Protein AF-A0A0V1I5G9-F1 (afdb_monomer_lite)

Structure (mmCIF, N/CA/C/O backbone):
data_AF-A0A0V1I5G9-F1
#
_entry.id   AF-A0A0V1I5G9-F1
#
loop_
_atom_site.group_PDB
_atom_site.id
_atom_site.type_symbol
_atom_site.label_atom_id
_atom_site.label_alt_id
_atom_site.label_comp_id
_atom_site.label_asym_id
_atom_site.label_entity_id
_atom_site.label_seq_id
_atom_site.pdbx_PDB_ins_code
_atom_site.Cartn_x
_atom_site.Cartn_y
_atom_site.Cartn_z
_atom_site.occupancy
_atom_site.B_iso_or_equiv
_atom_site.auth_seq_id
_atom_site.auth_comp_id
_atom_site.auth_asym_id
_atom_site.auth_atom_id
_atom_site.pdbx_PDB_model_num
ATOM 1 N N . MET A 1 1 ? -30.177 12.911 31.360 1.00 54.91 1 MET A N 1
ATOM 2 C CA . MET A 1 1 ? -28.701 12.754 31.285 1.00 54.91 1 MET A CA 1
ATOM 3 C C . MET A 1 1 ? -28.242 11.341 30.916 1.00 54.91 1 MET A C 1
ATOM 5 O O . MET A 1 1 ? -27.361 11.230 30.077 1.00 54.91 1 MET A O 1
ATOM 9 N N . MET A 1 2 ? -28.833 10.269 31.459 1.00 62.06 2 MET A N 1
ATOM 10 C CA . MET A 1 2 ? -28.401 8.883 31.184 1.00 62.06 2 MET A CA 1
ATOM 11 C C . MET A 1 2 ? -28.555 8.446 29.708 1.00 62.06 2 MET A C 1
ATOM 13 O O . MET A 1 2 ? -27.648 7.830 29.160 1.00 62.06 2 MET A O 1
ATOM 17 N N . TYR A 1 3 ? -29.633 8.857 29.027 1.00 60.66 3 TYR A N 1
ATOM 18 C CA . TYR A 1 3 ? -29.820 8.618 27.583 1.00 60.66 3 TYR A CA 1
ATOM 19 C C . TYR A 1 3 ? -28.816 9.377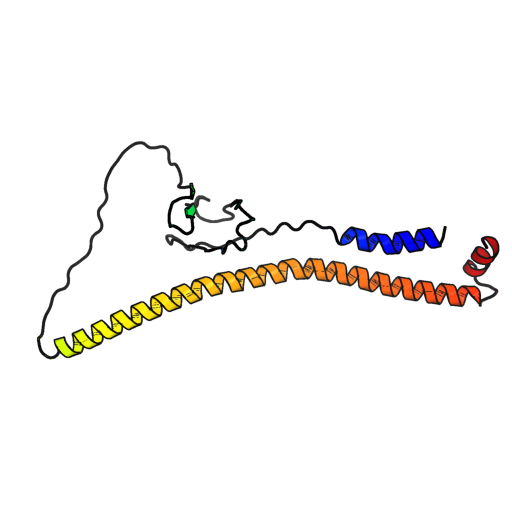 26.702 1.00 60.66 3 TYR A C 1
ATOM 21 O O . TYR A 1 3 ? -28.361 8.840 25.701 1.00 60.66 3 TYR A O 1
ATOM 29 N N . HIS A 1 4 ? -28.416 10.592 27.094 1.00 62.41 4 HIS A N 1
ATOM 30 C CA . HIS A 1 4 ? -27.359 11.336 26.399 1.00 62.41 4 HIS A CA 1
ATOM 31 C C . HIS A 1 4 ? -25.994 10.664 26.563 1.00 62.41 4 HIS A C 1
ATOM 33 O O . HIS A 1 4 ? -25.227 10.624 25.609 1.00 62.41 4 HIS A O 1
ATOM 39 N N . LEU A 1 5 ? -25.710 10.089 27.737 1.00 64.06 5 LEU A N 1
ATOM 40 C CA . LEU A 1 5 ? -24.481 9.328 27.967 1.00 64.06 5 LEU A CA 1
ATOM 41 C C . LEU A 1 5 ? -24.443 8.067 27.089 1.00 64.06 5 LEU A C 1
ATOM 43 O O . LEU A 1 5 ? -23.438 7.798 26.440 1.00 64.06 5 LEU A O 1
ATOM 47 N N . LEU A 1 6 ? -25.562 7.340 27.015 1.00 66.19 6 LEU A N 1
ATOM 48 C CA . LEU A 1 6 ? -25.701 6.139 26.188 1.00 66.19 6 LEU A CA 1
ATOM 49 C C . LEU A 1 6 ? -25.613 6.459 24.685 1.00 66.19 6 LEU A C 1
ATOM 51 O O . LEU A 1 6 ? -24.947 5.748 23.939 1.00 66.19 6 LEU A O 1
ATOM 55 N N . PHE A 1 7 ? -26.229 7.562 24.252 1.00 70.38 7 PHE A N 1
ATOM 56 C CA . PHE A 1 7 ? -26.182 8.046 22.871 1.00 70.38 7 PHE A CA 1
ATOM 57 C C . PHE A 1 7 ? -24.778 8.530 22.475 1.00 70.38 7 PHE A C 1
ATOM 59 O O . PHE A 1 7 ? -24.316 8.219 21.382 1.00 70.38 7 PHE A O 1
ATOM 66 N N . CYS A 1 8 ? -24.049 9.202 23.375 1.00 66.56 8 CYS A N 1
ATOM 67 C CA . CYS A 1 8 ? -22.646 9.572 23.160 1.00 66.56 8 CYS A CA 1
ATOM 68 C C . CYS A 1 8 ? -21.720 8.346 23.092 1.00 66.56 8 CYS A C 1
ATOM 70 O O . CYS A 1 8 ? -20.826 8.314 22.251 1.00 66.56 8 CYS A O 1
ATOM 72 N N . ILE A 1 9 ? -21.953 7.320 23.920 1.00 71.19 9 ILE A N 1
ATOM 73 C CA . ILE A 1 9 ? -21.203 6.051 23.877 1.00 71.19 9 ILE A CA 1
ATOM 74 C C . ILE A 1 9 ? -21.477 5.285 22.568 1.00 71.19 9 ILE A C 1
ATOM 76 O O . ILE A 1 9 ? -20.564 4.666 22.032 1.00 71.19 9 ILE A O 1
ATOM 80 N N . LEU A 1 10 ? -22.694 5.370 22.018 1.00 65.56 10 LEU A N 1
ATOM 81 C CA . LEU A 1 10 ? -23.075 4.776 20.726 1.00 65.56 10 LEU A CA 1
ATOM 82 C C . LEU A 1 10 ? -22.589 5.575 19.503 1.00 65.56 10 LEU A C 1
ATOM 84 O O . LEU A 1 10 ? -22.300 4.980 18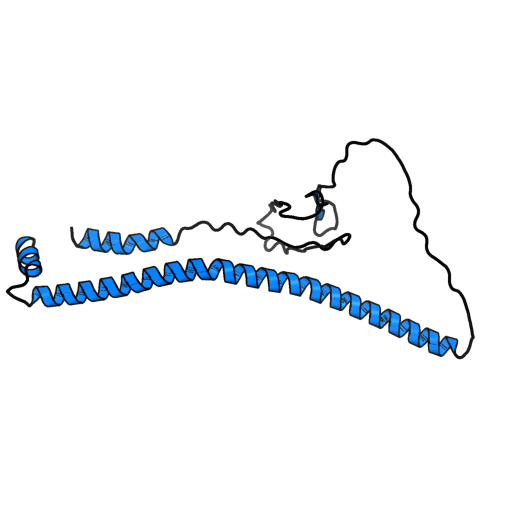.468 1.00 65.56 10 LEU A O 1
ATOM 88 N N . LEU A 1 11 ? -22.458 6.902 19.605 1.00 67.06 11 LEU A N 1
ATOM 89 C CA . LEU A 1 11 ? -21.958 7.766 18.524 1.00 67.06 11 LEU A CA 1
ATOM 90 C C . LEU A 1 11 ? -20.426 7.815 18.425 1.00 67.06 11 LEU A C 1
ATOM 92 O O . LEU A 1 11 ? -19.886 8.045 17.342 1.00 67.06 11 LEU A O 1
ATOM 96 N N . PHE A 1 12 ? -19.714 7.573 19.526 1.00 69.62 12 PHE A N 1
ATOM 97 C CA . PHE A 1 12 ? -18.250 7.521 19.559 1.00 69.62 12 PHE A CA 1
ATOM 98 C C . PHE A 1 12 ? -17.630 6.479 18.594 1.00 69.62 12 PHE A C 1
ATOM 100 O O . PHE A 1 12 ? -16.703 6.835 17.862 1.00 69.62 12 PHE A O 1
ATOM 107 N N . PRO A 1 13 ? -18.138 5.231 18.483 1.00 68.56 13 PRO A N 1
ATOM 108 C CA . PRO A 1 13 ? -17.632 4.267 17.501 1.00 68.56 13 PRO A CA 1
ATOM 109 C C . PRO A 1 13 ? -17.986 4.632 16.049 1.00 68.56 13 PRO A C 1
ATOM 111 O O . PRO A 1 13 ? -17.206 4.333 15.145 1.00 68.56 13 PRO A O 1
ATOM 114 N N . LEU A 1 14 ? -19.101 5.336 15.811 1.00 63.50 14 LEU A N 1
ATOM 115 C CA . LEU A 1 14 ? -19.504 5.815 14.478 1.00 63.50 14 LEU A CA 1
ATOM 116 C C . LEU A 1 14 ? -18.533 6.865 13.915 1.00 63.50 14 LEU A C 1
ATOM 118 O O . LEU A 1 14 ? -18.265 6.876 12.715 1.00 63.50 14 LEU A O 1
ATOM 122 N N . CYS A 1 15 ? -17.944 7.697 14.778 1.00 59.47 15 CYS A N 1
ATOM 123 C CA . CYS A 1 15 ? -16.970 8.715 14.377 1.00 59.47 15 CYS A CA 1
ATOM 124 C C . CYS A 1 15 ? -15.598 8.112 13.995 1.00 59.47 15 CYS A C 1
ATOM 126 O O . CYS A 1 15 ? -14.876 8.660 13.165 1.00 59.47 15 CYS A O 1
ATOM 128 N N . HIS A 1 16 ? -15.245 6.938 14.535 1.00 61.38 16 HIS A N 1
ATOM 129 C CA . HIS A 1 16 ? -13.970 6.265 14.250 1.00 61.38 16 HIS A CA 1
ATOM 130 C C . HIS A 1 16 ? -13.908 5.535 12.896 1.00 61.38 16 HIS A C 1
ATOM 132 O O . HIS A 1 16 ? -12.811 5.188 12.452 1.00 61.38 16 HIS A O 1
ATOM 138 N N . LEU A 1 17 ? -15.046 5.333 12.221 1.00 57.94 17 LEU A N 1
ATOM 139 C CA . LEU A 1 17 ? -15.114 4.706 10.893 1.00 57.94 17 LEU A CA 1
ATOM 140 C C . LEU A 1 17 ? -14.615 5.625 9.766 1.00 57.94 17 LEU A C 1
ATOM 142 O O . LE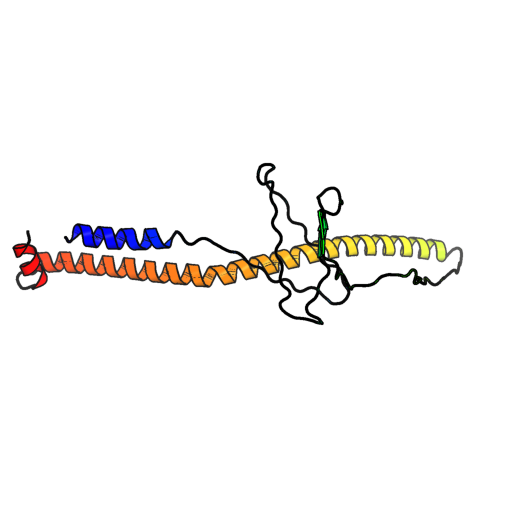U A 1 17 ? -14.213 5.140 8.709 1.00 57.94 17 LEU A O 1
ATOM 146 N N . VAL A 1 18 ? -14.578 6.940 9.995 1.00 58.41 18 VAL A N 1
ATOM 147 C CA . VAL A 1 18 ? -14.098 7.924 9.017 1.00 58.41 18 VAL A CA 1
ATOM 148 C C . VAL A 1 18 ? -12.606 8.171 9.240 1.00 58.41 18 VAL A C 1
ATOM 150 O O . VAL A 1 18 ? -12.187 9.191 9.779 1.00 58.41 18 VAL A O 1
ATOM 153 N N . ARG A 1 19 ? -11.761 7.221 8.835 1.00 64.19 19 ARG A N 1
ATOM 154 C CA . ARG A 1 19 ? -10.346 7.518 8.569 1.00 64.19 19 ARG A CA 1
ATOM 155 C C . ARG A 1 19 ? -10.092 7.429 7.073 1.00 64.19 19 ARG A C 1
ATOM 157 O O . ARG A 1 19 ? -10.210 6.355 6.488 1.00 64.19 19 ARG A O 1
ATOM 164 N N . ALA A 1 20 ? -9.729 8.566 6.482 1.00 55.31 20 ALA A N 1
ATOM 165 C CA . ALA A 1 20 ? -9.200 8.631 5.128 1.00 55.31 20 ALA A CA 1
ATOM 166 C C . ALA A 1 20 ? -7.958 7.733 5.008 1.00 55.31 20 ALA A C 1
ATOM 168 O O . ALA A 1 20 ? -7.182 7.572 5.955 1.00 55.31 20 ALA A O 1
ATOM 169 N N . ARG A 1 21 ? -7.832 7.088 3.852 1.00 59.34 21 ARG A N 1
ATOM 170 C CA . ARG A 1 21 ? -6.944 5.956 3.615 1.00 59.34 21 ARG A CA 1
ATOM 171 C C . ARG A 1 21 ? -5.918 6.352 2.562 1.00 59.34 21 ARG A C 1
ATOM 173 O O . ARG A 1 21 ? -6.274 6.483 1.400 1.00 59.34 21 ARG A O 1
ATOM 180 N N . GLU A 1 22 ? -4.674 6.539 2.981 1.00 54.75 22 GLU A N 1
ATOM 181 C CA . GLU A 1 22 ? -3.529 6.764 2.095 1.00 54.75 22 GLU A CA 1
ATOM 182 C C . GLU A 1 22 ? -2.776 5.432 1.945 1.00 54.75 22 GLU A C 1
ATOM 184 O O . GLU A 1 22 ? -2.417 4.807 2.947 1.00 54.75 22 GLU A O 1
ATOM 189 N N . GLU A 1 23 ? -2.630 4.934 0.713 1.00 62.19 23 GLU A N 1
ATOM 190 C CA . GLU A 1 23 ? -1.898 3.696 0.410 1.00 62.19 23 GLU A CA 1
ATOM 191 C C . GLU A 1 23 ? -0.596 4.049 -0.309 1.00 62.19 23 GLU A C 1
ATOM 193 O O . GLU A 1 23 ? -0.624 4.465 -1.464 1.00 62.19 23 GLU A O 1
ATOM 198 N N . ALA A 1 24 ? 0.535 3.868 0.371 1.00 65.88 24 ALA A N 1
ATOM 199 C CA . ALA A 1 24 ? 1.868 4.014 -0.206 1.00 65.88 24 ALA A CA 1
ATOM 200 C C . ALA A 1 24 ? 2.516 2.636 -0.397 1.00 65.88 24 ALA A C 1
ATOM 202 O O . ALA A 1 24 ? 2.271 1.709 0.380 1.00 65.88 24 ALA A O 1
ATOM 203 N N . PHE A 1 25 ? 3.355 2.504 -1.425 1.00 68.81 25 PHE A N 1
ATOM 204 C CA . PHE A 1 25 ? 3.975 1.237 -1.813 1.00 68.81 25 PHE A CA 1
ATOM 205 C C . PHE A 1 25 ? 5.464 1.408 -2.102 1.00 68.81 25 PHE A C 1
ATOM 207 O O . PHE A 1 25 ? 5.872 2.405 -2.689 1.00 68.81 25 PHE A O 1
ATOM 214 N N . ALA A 1 26 ? 6.256 0.396 -1.743 1.00 75.56 26 ALA A N 1
ATOM 215 C CA . ALA A 1 26 ? 7.677 0.307 -2.055 1.00 75.56 26 ALA A CA 1
ATOM 216 C C . ALA A 1 26 ? 7.941 -0.946 -2.899 1.00 75.56 26 ALA A C 1
ATOM 218 O O . ALA A 1 26 ? 7.469 -2.036 -2.571 1.00 75.56 26 ALA A O 1
ATOM 219 N N . ILE A 1 27 ? 8.685 -0.790 -3.992 1.00 75.06 27 ILE A N 1
ATOM 220 C CA . ILE A 1 27 ? 9.005 -1.859 -4.941 1.00 75.06 27 ILE A CA 1
ATOM 221 C C . ILE A 1 27 ? 10.521 -1.892 -5.127 1.00 75.06 27 ILE A C 1
ATOM 223 O O . ILE A 1 27 ? 11.154 -0.845 -5.241 1.00 75.06 27 ILE A O 1
ATOM 227 N N . VAL A 1 28 ? 11.100 -3.092 -5.173 1.00 77.56 28 VAL A N 1
ATOM 228 C CA . VAL A 1 28 ? 12.542 -3.278 -5.380 1.00 77.56 28 VAL A CA 1
ATOM 229 C C . VAL A 1 28 ? 12.831 -3.431 -6.869 1.00 77.56 28 VAL A C 1
ATOM 231 O O . VAL A 1 28 ? 12.269 -4.310 -7.524 1.00 77.56 28 VAL A O 1
ATOM 234 N N . ILE A 1 29 ? 13.716 -2.586 -7.397 1.00 79.88 29 ILE A N 1
ATOM 235 C CA . ILE A 1 29 ? 14.181 -2.649 -8.786 1.00 79.88 29 ILE A CA 1
ATOM 236 C C . ILE A 1 29 ? 15.578 -3.294 -8.789 1.00 79.88 29 ILE A C 1
ATOM 238 O O . ILE A 1 29 ? 16.469 -2.796 -8.100 1.00 79.88 29 ILE A O 1
ATOM 242 N N . PRO A 1 30 ? 15.791 -4.412 -9.509 1.00 77.44 30 PRO A N 1
ATOM 243 C CA . PRO A 1 30 ? 17.108 -5.040 -9.605 1.00 77.44 30 PRO A CA 1
ATOM 244 C C . PRO A 1 30 ? 18.100 -4.166 -10.390 1.00 77.44 30 PRO A C 1
ATOM 246 O O . PRO A 1 30 ? 17.705 -3.368 -11.240 1.00 77.44 30 PRO A O 1
ATOM 249 N N . SER A 1 31 ? 19.403 -4.333 -10.139 1.00 79.44 31 SER A N 1
ATOM 250 C CA . SER A 1 31 ? 20.445 -3.529 -10.789 1.00 79.44 31 SER A CA 1
ATOM 251 C C . SER A 1 31 ? 20.469 -3.718 -12.309 1.00 79.44 31 SER A C 1
ATOM 253 O O . SER A 1 31 ? 20.321 -4.829 -12.825 1.00 79.44 31 SER A O 1
ATOM 255 N N . SER A 1 32 ? 20.662 -2.606 -13.025 1.00 73.50 32 SER A N 1
ATOM 256 C CA . SER A 1 32 ? 20.837 -2.557 -14.485 1.00 73.50 32 SER A CA 1
ATOM 257 C C . SER A 1 32 ? 19.713 -3.212 -15.304 1.00 73.50 32 SER A C 1
ATOM 259 O O . SER A 1 32 ? 19.925 -3.577 -16.460 1.00 73.50 32 SER A O 1
ATOM 261 N N . ARG A 1 33 ? 18.511 -3.368 -14.732 1.00 74.25 33 ARG A N 1
ATOM 262 C CA . ARG A 1 33 ? 17.325 -3.875 -15.433 1.00 74.25 33 ARG A CA 1
ATOM 263 C C . ARG A 1 33 ? 16.190 -2.862 -15.394 1.00 74.25 33 ARG A C 1
ATOM 265 O O . ARG A 1 33 ? 15.911 -2.259 -14.362 1.00 74.25 33 ARG A O 1
ATOM 272 N N . LEU A 1 34 ? 15.494 -2.745 -16.520 1.00 76.81 34 LEU A N 1
ATOM 273 C CA . LEU A 1 34 ? 14.234 -2.018 -16.609 1.00 76.81 34 LEU A CA 1
ATOM 274 C C . LEU A 1 34 ? 13.094 -2.917 -16.115 1.00 76.81 34 LEU A C 1
ATOM 276 O O . LEU A 1 34 ? 12.924 -4.032 -16.608 1.00 76.81 34 LEU A O 1
ATOM 280 N N . GLN A 1 35 ? 12.299 -2.417 -15.172 1.00 75.38 35 GLN A N 1
ATOM 281 C CA . GLN A 1 35 ? 11.133 -3.117 -14.643 1.00 75.38 35 GLN A CA 1
ATOM 282 C C . GLN A 1 35 ? 9.871 -2.302 -14.949 1.00 75.38 35 GLN A C 1
ATOM 284 O O . GLN A 1 35 ? 9.706 -1.192 -14.449 1.00 75.38 35 GLN A O 1
ATOM 289 N N . CYS A 1 36 ? 8.982 -2.850 -15.778 1.00 81.44 36 CYS A N 1
ATOM 290 C CA . CYS A 1 36 ? 7.752 -2.177 -16.198 1.00 81.44 36 CYS A CA 1
ATOM 291 C C . CYS A 1 36 ? 6.543 -2.673 -15.397 1.00 81.44 36 CYS A C 1
ATOM 293 O O . CYS A 1 36 ? 6.377 -3.877 -15.186 1.00 81.44 36 CYS A O 1
ATOM 295 N N . TYR A 1 37 ? 5.671 -1.742 -15.009 1.00 78.12 37 TYR A N 1
ATOM 296 C CA . TYR A 1 37 ? 4.418 -2.020 -14.311 1.00 78.12 37 TYR A CA 1
ATOM 297 C C . TYR A 1 37 ? 3.242 -1.450 -15.097 1.00 78.12 37 TYR A C 1
ATOM 299 O O . TYR A 1 37 ? 3.301 -0.319 -15.572 1.00 78.12 37 TYR A O 1
ATOM 307 N N . PHE A 1 38 ? 2.170 -2.233 -15.217 1.00 79.06 38 PHE A N 1
ATOM 308 C CA . PHE A 1 38 ? 0.960 -1.841 -15.933 1.00 79.06 38 PHE A CA 1
ATOM 309 C C . PHE A 1 38 ? -0.192 -1.693 -14.940 1.00 79.06 38 PHE A C 1
ATOM 311 O O . PHE A 1 38 ? -0.432 -2.576 -14.116 1.00 79.06 38 PHE A O 1
ATOM 318 N N . VAL A 1 39 ? -0.905 -0.571 -15.006 1.00 72.88 39 VAL A N 1
ATOM 319 C CA . VAL A 1 39 ? -2.092 -0.318 -14.183 1.00 72.88 39 VAL A CA 1
ATOM 320 C C . VAL A 1 39 ? -3.285 -0.149 -15.123 1.00 72.88 39 VAL A C 1
ATOM 322 O O . VAL A 1 39 ? -3.251 0.750 -15.966 1.00 72.88 39 VAL A O 1
ATOM 325 N N . PRO A 1 40 ? -4.322 -1.002 -15.033 1.00 70.81 40 PRO A N 1
ATOM 326 C CA . PRO A 1 40 ? -5.537 -0.807 -15.812 1.00 70.81 40 PRO A CA 1
ATOM 327 C C . PRO A 1 40 ? -6.284 0.434 -15.303 1.00 70.81 40 PRO A C 1
ATOM 329 O O . PRO A 1 40 ? -6.456 0.610 -14.098 1.00 70.81 40 PRO A O 1
ATOM 332 N N . VAL A 1 41 ? -6.732 1.297 -16.216 1.00 69.88 41 VAL A N 1
ATOM 333 C CA . VAL A 1 41 ? -7.568 2.461 -15.887 1.00 69.88 41 VAL A CA 1
ATOM 334 C C . VAL A 1 41 ? -9.028 2.038 -16.005 1.00 69.88 41 VAL A C 1
ATOM 336 O O . VAL A 1 41 ? -9.582 1.953 -17.101 1.00 69.88 41 VAL A O 1
ATOM 339 N N . GLU A 1 42 ? -9.635 1.704 -14.871 1.00 62.69 42 GLU A N 1
ATOM 340 C CA . GLU A 1 42 ? -11.013 1.228 -14.803 1.00 62.69 42 GLU A CA 1
ATOM 341 C C . GLU A 1 42 ? -11.952 2.434 -14.652 1.00 62.69 42 GLU A C 1
ATOM 343 O O . GLU A 1 42 ? -12.096 3.002 -13.572 1.00 62.69 42 GLU A O 1
ATOM 348 N N . SER A 1 43 ? -12.553 2.831 -15.782 1.00 55.00 43 SER A N 1
ATOM 349 C CA . SER A 1 43 ? -13.551 3.898 -15.985 1.00 55.00 43 SER A CA 1
ATOM 350 C C . SER A 1 43 ? -13.027 5.159 -16.687 1.00 55.00 43 SER A C 1
ATOM 352 O O . SER A 1 43 ? -12.161 5.880 -16.196 1.00 55.00 43 SER A O 1
ATOM 354 N N . ALA A 1 44 ? -13.644 5.473 -17.832 1.00 58.50 44 ALA A N 1
ATOM 355 C CA . ALA A 1 44 ? -13.363 6.649 -18.662 1.00 58.50 44 ALA A CA 1
ATOM 356 C C . ALA A 1 44 ? -13.629 7.999 -17.959 1.00 58.50 44 ALA A C 1
ATOM 358 O O . ALA A 1 44 ? -13.245 9.044 -18.477 1.00 58.50 44 ALA A O 1
ATOM 359 N N . ASN A 1 45 ? -14.274 7.982 -16.786 1.00 58.69 45 ASN A N 1
ATOM 360 C CA . ASN A 1 45 ? -14.606 9.178 -16.009 1.00 58.69 45 ASN A CA 1
ATOM 361 C C . ASN A 1 45 ? -13.543 9.562 -14.960 1.00 58.69 45 ASN A C 1
ATOM 363 O O . ASN A 1 45 ? -13.632 10.638 -14.372 1.00 58.69 45 ASN A O 1
ATOM 367 N N . HIS A 1 46 ? -12.526 8.723 -14.728 1.00 53.94 46 HIS A N 1
ATOM 368 C CA . HIS A 1 46 ? -11.383 9.042 -13.866 1.00 53.94 46 HIS A CA 1
ATOM 369 C C . HIS A 1 46 ? -10.174 9.425 -14.735 1.00 53.94 46 HIS A C 1
ATOM 371 O O . HIS A 1 46 ? -9.297 8.617 -15.018 1.00 53.94 46 HIS A O 1
ATOM 377 N N . SER A 1 47 ? -10.143 10.681 -15.189 1.00 58.47 47 SER A N 1
ATOM 378 C CA . SER A 1 47 ? -9.196 11.195 -16.195 1.00 58.47 47 SER A CA 1
ATOM 379 C C . SER A 1 47 ? -7.832 11.653 -15.653 1.00 58.47 47 SER A C 1
ATOM 381 O O . SER A 1 47 ? -7.027 12.192 -16.412 1.00 58.47 47 SER A O 1
ATOM 383 N N . LYS A 1 48 ? -7.547 11.464 -14.357 1.00 63.75 48 LYS A N 1
ATOM 384 C CA . LYS A 1 48 ? -6.323 11.973 -13.718 1.00 63.75 48 LYS A CA 1
ATOM 385 C C . LYS A 1 48 ? -5.586 10.873 -12.957 1.00 63.75 48 LYS A C 1
ATOM 387 O O . LYS A 1 48 ? -5.999 10.483 -11.869 1.00 63.75 48 LYS A O 1
ATOM 392 N N . LEU A 1 49 ? -4.472 10.418 -13.526 1.00 69.19 49 LEU A N 1
ATOM 393 C CA . LEU A 1 49 ? -3.476 9.587 -12.852 1.00 69.19 49 LEU A CA 1
ATOM 394 C C . LEU A 1 49 ? -2.393 10.508 -12.278 1.00 69.19 49 LEU A C 1
ATOM 396 O O . LEU A 1 49 ? -1.790 11.277 -13.023 1.00 69.19 49 LEU A O 1
ATOM 400 N N . ILE A 1 50 ? -2.170 10.449 -10.966 1.00 70.75 50 ILE A N 1
ATOM 401 C CA . ILE A 1 50 ? -1.070 11.148 -10.289 1.00 70.75 50 ILE A CA 1
ATOM 402 C C . ILE A 1 50 ? -0.040 10.087 -9.910 1.00 70.75 50 ILE A C 1
ATOM 404 O O . ILE A 1 50 ? -0.401 9.066 -9.325 1.00 70.75 50 ILE A O 1
ATOM 408 N N . PHE A 1 51 ? 1.214 10.306 -10.297 1.00 76.56 51 PHE A N 1
ATOM 409 C CA . PHE A 1 51 ? 2.319 9.397 -10.026 1.00 76.56 51 PHE A CA 1
ATOM 410 C C . PHE A 1 51 ? 3.386 10.137 -9.223 1.00 76.56 51 PHE A C 1
ATOM 412 O O . PHE A 1 51 ? 4.089 10.982 -9.771 1.00 76.56 51 PHE A O 1
ATOM 419 N N . ASP A 1 52 ? 3.496 9.787 -7.944 1.00 78.94 52 ASP A N 1
ATOM 420 C CA . ASP A 1 52 ? 4.515 10.286 -7.027 1.00 78.94 52 ASP A CA 1
ATOM 421 C C . ASP A 1 52 ? 5.391 9.111 -6.585 1.00 78.94 52 ASP A C 1
ATOM 423 O O . ASP A 1 52 ? 4.888 8.027 -6.274 1.00 78.94 52 ASP A O 1
ATOM 427 N N . TYR A 1 53 ? 6.708 9.308 -6.573 1.00 83.19 53 TYR A N 1
ATOM 428 C CA . TYR A 1 53 ? 7.659 8.269 -6.192 1.00 83.19 53 TYR A CA 1
ATOM 429 C C . TYR A 1 53 ? 8.787 8.839 -5.334 1.00 83.19 53 TYR A C 1
ATOM 431 O O . TYR A 1 53 ? 9.135 10.014 -5.429 1.00 83.19 53 TYR A O 1
ATOM 439 N N . GLN A 1 54 ? 9.371 7.982 -4.497 1.00 81.75 54 GLN A N 1
ATOM 440 C CA . GLN A 1 54 ? 10.545 8.305 -3.695 1.00 81.75 54 GLN A CA 1
ATOM 441 C C . GLN A 1 54 ? 11.480 7.095 -3.638 1.00 81.75 54 GLN A C 1
ATOM 443 O O . GLN A 1 54 ? 11.039 5.973 -3.380 1.00 81.75 54 GLN A O 1
ATOM 448 N N . VAL A 1 55 ? 12.777 7.321 -3.859 1.00 85.62 55 VAL A N 1
ATOM 449 C CA . VAL A 1 55 ? 13.806 6.284 -3.708 1.00 85.62 55 VAL A CA 1
ATOM 450 C C . VAL A 1 55 ? 14.162 6.153 -2.228 1.00 85.62 55 VAL A C 1
ATOM 452 O O . VAL A 1 55 ? 14.569 7.121 -1.593 1.00 85.62 55 VAL A O 1
ATOM 455 N N . ILE A 1 56 ? 13.973 4.955 -1.668 1.00 81.81 56 ILE A N 1
ATOM 456 C CA . ILE A 1 56 ? 14.137 4.696 -0.225 1.00 81.81 56 ILE A CA 1
ATOM 457 C C . ILE A 1 56 ? 15.569 4.241 0.096 1.00 81.81 56 ILE A C 1
ATOM 459 O O . ILE A 1 56 ? 16.097 4.567 1.156 1.00 81.81 56 ILE A O 1
ATOM 463 N N . TYR A 1 57 ? 16.200 3.477 -0.802 1.00 81.75 57 TYR A N 1
ATOM 464 C CA . TYR A 1 57 ? 17.564 2.968 -0.640 1.00 81.75 57 TYR A CA 1
ATOM 465 C C . TYR A 1 57 ? 18.168 2.513 -1.981 1.00 81.75 57 TYR A C 1
ATOM 467 O O . TYR A 1 57 ? 17.436 2.121 -2.889 1.00 81.75 57 TYR A O 1
ATOM 475 N N . GLY A 1 58 ? 19.506 2.506 -2.069 1.00 76.88 58 GLY A N 1
ATOM 476 C CA . GLY A 1 58 ? 20.279 1.990 -3.209 1.00 76.88 58 GLY A CA 1
ATOM 477 C C . GLY A 1 58 ? 21.129 3.051 -3.920 1.00 76.88 58 GLY A C 1
ATOM 478 O O . GLY A 1 58 ? 20.693 4.186 -4.075 1.00 76.88 58 GLY A O 1
ATOM 479 N N . GLY A 1 59 ? 22.331 2.661 -4.366 1.00 78.81 59 GLY A N 1
ATOM 480 C CA . GLY A 1 59 ? 23.203 3.457 -5.244 1.00 78.81 59 GLY A CA 1
ATOM 481 C C . GLY A 1 59 ? 23.341 4.934 -4.854 1.00 78.81 59 GLY A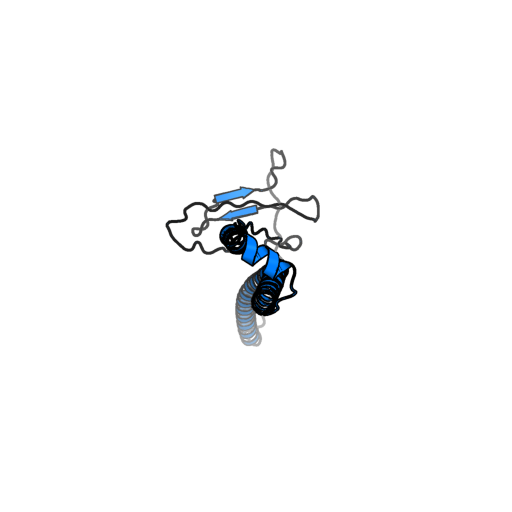 C 1
ATOM 482 O O . GLY A 1 59 ? 23.685 5.253 -3.720 1.00 78.81 59 GLY A O 1
ATOM 483 N N . ASP A 1 60 ? 23.060 5.808 -5.818 1.00 82.06 60 ASP A N 1
ATOM 484 C CA . ASP A 1 60 ? 23.113 7.274 -5.726 1.00 82.06 60 ASP A CA 1
ATOM 485 C C . ASP A 1 60 ? 21.705 7.887 -5.528 1.00 82.06 60 ASP A C 1
ATOM 487 O O . ASP A 1 60 ? 21.454 9.054 -5.817 1.00 82.06 60 ASP A O 1
ATOM 491 N N . LEU A 1 61 ? 20.770 7.071 -5.015 1.00 79.31 61 LEU A N 1
ATOM 492 C CA . LEU A 1 61 ? 19.374 7.421 -4.724 1.00 79.31 61 LEU A CA 1
ATOM 493 C C . LEU A 1 61 ? 18.576 7.962 -5.929 1.00 79.31 61 LEU A C 1
ATOM 495 O O . LEU A 1 61 ? 17.578 8.660 -5.751 1.00 79.31 61 LEU A O 1
ATOM 499 N N . ASP A 1 62 ? 18.970 7.604 -7.151 1.00 80.69 62 ASP A N 1
ATOM 500 C CA . ASP A 1 62 ? 18.356 8.026 -8.406 1.00 80.69 62 ASP A CA 1
ATOM 501 C C . ASP A 1 62 ? 17.798 6.844 -9.217 1.00 80.69 62 ASP A C 1
ATOM 503 O O . ASP A 1 62 ? 18.367 5.754 -9.273 1.00 80.69 62 ASP A O 1
ATOM 507 N N . VAL A 1 63 ? 16.653 7.061 -9.870 1.00 81.44 63 VAL A N 1
ATOM 508 C CA . VAL A 1 63 ? 16.047 6.095 -10.797 1.00 81.44 63 VAL A CA 1
ATOM 509 C C . VAL A 1 63 ? 15.491 6.824 -12.012 1.00 81.44 63 VAL A C 1
ATOM 511 O O . VAL A 1 63 ? 14.943 7.914 -11.893 1.00 81.44 63 VAL A O 1
ATOM 514 N N . ASN A 1 64 ? 15.610 6.207 -13.187 1.00 85.19 64 ASN A N 1
ATOM 515 C CA . ASN A 1 64 ? 14.973 6.724 -14.393 1.00 85.19 64 ASN A CA 1
ATOM 516 C C . ASN A 1 64 ? 13.529 6.218 -14.452 1.00 85.19 64 ASN A C 1
ATOM 518 O O . ASN A 1 64 ? 13.297 5.006 -14.478 1.00 85.19 64 ASN A O 1
ATOM 522 N N . VAL A 1 65 ? 12.567 7.136 -14.508 1.00 84.81 65 VAL A N 1
ATOM 523 C CA . VAL A 1 65 ? 11.140 6.816 -14.597 1.00 84.81 65 VAL A CA 1
ATOM 524 C C . VAL A 1 65 ? 10.611 7.192 -15.973 1.00 84.81 65 VAL A C 1
ATOM 526 O O . VAL A 1 65 ? 10.810 8.303 -16.459 1.00 84.81 65 VAL A O 1
ATOM 529 N N . LEU A 1 66 ? 9.883 6.265 -16.591 1.00 85.56 66 LEU A N 1
ATOM 530 C CA . LEU A 1 66 ? 9.192 6.484 -17.854 1.00 85.56 66 LEU A CA 1
ATOM 531 C C . LEU A 1 66 ? 7.725 6.077 -17.710 1.00 85.56 66 LEU A C 1
ATOM 533 O O . LEU A 1 66 ? 7.419 4.915 -17.444 1.00 85.56 66 LEU A O 1
ATOM 537 N N . VAL A 1 67 ? 6.824 7.034 -17.913 1.00 84.44 67 VAL A N 1
ATOM 538 C CA . VAL A 1 67 ? 5.374 6.836 -17.912 1.00 84.44 67 VAL A CA 1
ATOM 539 C C . VAL A 1 67 ? 4.877 6.928 -19.346 1.00 84.44 67 VAL A C 1
ATOM 541 O O . VAL A 1 67 ? 5.048 7.947 -20.018 1.00 84.44 67 VAL A O 1
ATOM 544 N N . LEU A 1 68 ? 4.248 5.853 -19.810 1.00 84.38 68 LEU A N 1
ATOM 545 C CA . LEU A 1 68 ? 3.708 5.728 -21.160 1.00 84.38 68 LEU A CA 1
ATOM 546 C C . LEU A 1 68 ? 2.184 5.664 -21.109 1.00 84.38 68 LEU A C 1
ATOM 548 O O . LEU A 1 68 ? 1.607 5.130 -20.161 1.00 84.38 68 LEU A O 1
ATOM 552 N N . ASN A 1 69 ? 1.526 6.184 -22.142 1.00 77.62 69 ASN A N 1
ATOM 553 C CA . ASN A 1 69 ? 0.099 5.947 -22.331 1.00 77.62 69 ASN A CA 1
ATOM 554 C C . ASN A 1 69 ? -0.152 4.544 -22.939 1.00 77.62 69 ASN A C 1
ATOM 556 O O . ASN A 1 69 ? 0.782 3.895 -23.419 1.00 77.62 69 ASN A O 1
ATOM 560 N N . PRO A 1 70 ? -1.416 4.081 -23.006 1.00 77.06 70 PRO A N 1
ATOM 561 C CA . PRO A 1 70 ? -1.760 2.809 -23.652 1.00 77.06 70 PRO A CA 1
ATOM 562 C C . PRO A 1 70 ? -1.402 2.732 -25.146 1.00 77.06 70 PRO A C 1
ATOM 564 O O . PRO A 1 70 ? -1.327 1.643 -25.701 1.00 77.06 70 PRO A O 1
ATOM 567 N N . SER A 1 71 ? -1.197 3.876 -25.806 1.00 79.94 71 SER A N 1
ATOM 568 C CA . SER A 1 71 ? -0.782 3.972 -27.213 1.00 79.94 71 SER A CA 1
ATOM 569 C C . SER A 1 71 ? 0.744 3.960 -27.397 1.00 79.94 71 SER A C 1
ATOM 571 O O . SER A 1 71 ? 1.217 4.063 -28.525 1.00 79.94 71 SER A O 1
ATOM 573 N N . GLY A 1 72 ? 1.520 3.847 -26.312 1.00 72.94 72 GLY A N 1
ATOM 574 C CA . GLY A 1 72 ? 2.983 3.829 -26.331 1.00 72.94 72 GLY A CA 1
ATOM 575 C C . GLY A 1 72 ? 3.662 5.200 -26.428 1.00 72.94 72 GLY A C 1
ATOM 576 O O . GLY A 1 72 ? 4.886 5.255 -26.501 1.00 72.94 72 GLY A O 1
ATOM 577 N N . SER A 1 73 ? 2.922 6.312 -26.409 1.00 77.75 73 SER A N 1
ATOM 578 C CA . SER A 1 73 ? 3.520 7.648 -26.358 1.00 77.75 73 SER A CA 1
ATOM 579 C C . SER A 1 73 ? 3.945 8.010 -24.935 1.00 77.75 73 SER A C 1
ATOM 581 O O . SER A 1 73 ? 3.267 7.682 -23.957 1.00 77.75 73 SER A O 1
ATOM 583 N N . VAL A 1 74 ? 5.052 8.740 -24.823 1.00 77.06 74 VAL A N 1
ATOM 584 C CA . VAL A 1 74 ? 5.598 9.200 -23.543 1.00 77.06 74 VAL A CA 1
ATOM 585 C C . VAL A 1 74 ? 4.687 10.272 -22.935 1.00 77.06 74 VAL A C 1
ATOM 587 O O . VAL A 1 74 ? 4.460 11.308 -23.552 1.00 77.06 74 VAL A O 1
ATOM 590 N N . LEU A 1 75 ? 4.154 10.015 -21.737 1.00 77.31 75 LEU A N 1
ATOM 591 C CA . LEU A 1 75 ? 3.390 10.986 -20.938 1.00 77.31 75 LEU A CA 1
ATOM 592 C C . LEU A 1 75 ? 4.312 11.795 -20.026 1.00 77.31 75 LEU A C 1
ATOM 594 O O . LEU A 1 75 ? 4.166 13.007 -19.911 1.00 77.31 75 LEU A O 1
ATOM 598 N N . MET A 1 76 ? 5.257 11.116 -19.374 1.00 74.81 76 MET A N 1
ATOM 599 C CA . MET A 1 76 ? 6.229 11.728 -18.475 1.00 74.81 76 MET A CA 1
ATOM 600 C C . MET A 1 76 ? 7.514 10.911 -18.502 1.00 74.81 76 MET A C 1
ATOM 602 O O . MET A 1 76 ? 7.473 9.683 -18.467 1.00 74.81 76 MET A O 1
ATOM 606 N N . GLN A 1 77 ? 8.655 11.584 -18.560 1.00 79.88 77 GLN A N 1
ATOM 607 C CA . GLN A 1 77 ? 9.958 10.943 -18.493 1.00 79.88 77 GLN A CA 1
ATOM 608 C C . GLN A 1 77 ? 10.837 11.747 -17.546 1.00 79.88 77 GLN A C 1
ATOM 610 O O . GLN A 1 77 ? 11.146 12.908 -17.810 1.00 79.88 77 GLN A O 1
ATOM 615 N N . ASP A 1 78 ? 11.215 11.113 -16.447 1.00 77.12 78 ASP A N 1
ATOM 616 C CA . ASP A 1 78 ? 12.168 11.632 -15.481 1.00 77.12 78 ASP A CA 1
ATOM 617 C C . ASP A 1 78 ? 13.452 10.822 -15.643 1.00 77.12 78 ASP A C 1
ATOM 619 O O . ASP A 1 78 ? 13.635 9.751 -15.066 1.00 77.12 78 ASP A O 1
ATOM 623 N N . VAL A 1 79 ? 14.283 11.272 -16.580 1.00 74.69 79 VAL A N 1
ATOM 624 C CA . VAL A 1 79 ? 15.656 10.791 -16.729 1.00 74.69 79 VAL A CA 1
ATOM 625 C C . VAL A 1 79 ? 16.524 11.802 -16.023 1.00 74.69 79 VAL A C 1
ATOM 627 O O . VAL A 1 79 ? 16.317 13.005 -16.201 1.00 74.69 79 VAL A O 1
ATOM 630 N N . ARG A 1 80 ? 17.509 11.317 -15.265 1.00 65.81 80 ARG A N 1
ATOM 631 C CA . ARG A 1 80 ? 18.520 12.150 -14.619 1.00 65.81 80 ARG A CA 1
ATOM 632 C C . ARG A 1 80 ? 19.026 13.208 -15.611 1.00 65.81 80 ARG A C 1
ATOM 634 O O . ARG A 1 80 ? 19.839 12.902 -16.482 1.00 65.81 80 ARG A O 1
ATOM 641 N N . LYS A 1 81 ? 18.546 14.455 -15.509 1.00 47.38 81 LYS A N 1
ATOM 642 C CA . LYS A 1 81 ? 19.082 15.584 -16.281 1.00 47.38 81 LYS A CA 1
ATOM 643 C C . LYS A 1 81 ? 20.425 15.944 -15.667 1.00 47.38 81 LYS A C 1
ATOM 645 O O . LYS A 1 81 ? 20.541 16.890 -14.894 1.00 47.38 81 LYS A O 1
ATOM 650 N N . ARG A 1 82 ? 21.444 15.146 -15.980 1.00 41.62 82 ARG A N 1
ATOM 651 C CA . ARG A 1 82 ? 22.827 15.584 -15.851 1.00 41.62 82 ARG A CA 1
ATOM 652 C C . ARG A 1 82 ? 22.941 16.803 -16.768 1.00 41.62 82 ARG A C 1
ATOM 654 O O . ARG A 1 82 ? 22.647 16.699 -17.955 1.00 41.62 82 ARG A O 1
ATOM 661 N N . LEU A 1 83 ? 23.225 17.976 -16.198 1.00 47.84 83 LEU A N 1
ATOM 662 C CA . LEU A 1 83 ? 23.730 19.091 -16.996 1.00 47.84 83 LEU A CA 1
ATOM 663 C C . LEU A 1 83 ? 24.858 18.539 -17.871 1.00 47.84 83 LEU A C 1
ATOM 665 O O . LEU A 1 83 ? 25.744 17.921 -17.300 1.00 47.84 83 LEU A O 1
ATOM 669 N N . GLU A 1 84 ? 24.759 18.746 -19.188 1.00 37.44 84 GLU A N 1
ATOM 670 C CA . GLU A 1 84 ? 25.744 18.543 -20.275 1.00 37.44 84 GLU A CA 1
ATOM 671 C C . GLU A 1 84 ? 24.942 18.043 -21.502 1.00 37.44 84 GLU A C 1
ATOM 673 O O . GLU A 1 84 ? 24.216 17.065 -21.423 1.00 37.44 84 GLU A O 1
ATOM 678 N N . GLY A 1 85 ? 24.870 18.698 -22.660 1.00 36.84 85 GLY A N 1
ATOM 679 C CA . GLY A 1 85 ? 25.877 19.536 -23.286 1.00 36.84 85 GLY A CA 1
ATOM 680 C C . GLY A 1 85 ? 26.872 18.675 -24.064 1.00 36.84 85 GLY A C 1
ATOM 681 O O . GLY A 1 85 ? 28.022 18.672 -23.665 1.00 36.84 85 GLY A O 1
ATOM 682 N N . ILE A 1 86 ? 26.437 18.029 -25.170 1.00 38.28 86 ILE A N 1
ATOM 683 C CA . ILE A 1 86 ? 27.283 17.334 -26.187 1.00 38.28 86 ILE A CA 1
ATOM 684 C C . ILE A 1 86 ? 27.890 16.008 -25.621 1.00 38.28 86 ILE A C 1
ATOM 686 O O . ILE A 1 86 ? 28.215 15.962 -24.449 1.00 38.28 86 ILE A O 1
ATOM 690 N N . SER A 1 87 ? 28.017 14.834 -26.259 1.00 27.80 87 SER A N 1
ATOM 691 C CA . SER A 1 87 ? 28.165 14.359 -27.646 1.00 27.80 87 SER A CA 1
ATOM 692 C C . SER A 1 87 ? 27.749 12.878 -27.804 1.00 27.80 87 SER A C 1
ATOM 694 O O . SER A 1 87 ? 27.766 12.094 -26.863 1.00 27.80 87 SER A O 1
ATOM 696 N N . GLU A 1 88 ? 27.433 12.564 -29.057 1.00 29.33 88 GLU A N 1
ATOM 697 C CA . GLU A 1 88 ? 27.463 11.331 -29.865 1.00 29.33 88 GLU A CA 1
ATOM 698 C C . GLU A 1 88 ? 28.268 10.071 -29.429 1.00 29.33 88 GLU A C 1
ATOM 700 O O . GLU A 1 88 ? 29.399 10.152 -28.961 1.00 29.33 88 GLU A O 1
ATOM 705 N N . SER A 1 89 ? 27.644 8.921 -29.760 1.00 29.62 89 SER A N 1
ATOM 706 C CA . SER A 1 89 ? 28.131 7.553 -30.066 1.00 29.62 89 SER A CA 1
ATOM 707 C C . SER A 1 89 ? 28.874 6.702 -29.026 1.00 29.62 89 SER A C 1
ATOM 709 O O . SER A 1 89 ? 29.990 7.022 -28.641 1.00 29.62 89 SER A O 1
ATOM 711 N N . GLU A 1 90 ? 28.339 5.499 -28.769 1.00 26.39 90 GLU A N 1
ATOM 712 C CA . GLU A 1 90 ? 29.157 4.287 -28.609 1.00 26.39 90 GLU A CA 1
ATOM 713 C C . GLU A 1 90 ? 28.411 3.024 -29.095 1.00 26.39 90 GLU A C 1
ATOM 715 O O . GLU A 1 90 ? 27.193 2.889 -28.956 1.00 26.39 90 GLU A O 1
ATOM 720 N N . GLU A 1 91 ? 29.173 2.152 -29.754 1.00 31.20 91 GLU A N 1
ATOM 721 C CA . GLU A 1 91 ? 28.797 1.008 -30.591 1.00 31.20 91 GLU A CA 1
ATOM 722 C C . GLU A 1 91 ? 28.220 -0.186 -29.804 1.00 31.20 91 GLU A C 1
ATOM 724 O O . GLU A 1 91 ? 28.494 -0.374 -28.621 1.00 31.20 91 GLU A O 1
ATOM 729 N N . THR A 1 92 ? 27.476 -1.085 -30.466 1.00 29.42 92 THR A N 1
ATOM 730 C CA . THR A 1 92 ? 27.247 -2.441 -29.930 1.00 29.42 92 THR A CA 1
ATOM 731 C C . THR A 1 92 ? 27.663 -3.522 -30.922 1.00 29.42 92 THR A C 1
ATOM 733 O O . THR A 1 92 ? 27.070 -3.732 -31.977 1.00 29.42 92 THR A O 1
ATOM 736 N N . PHE A 1 93 ? 28.709 -4.210 -30.482 1.00 25.80 93 PHE A N 1
ATOM 737 C CA . PHE A 1 93 ? 29.317 -5.459 -30.904 1.00 25.80 93 PHE A CA 1
ATOM 738 C C . PHE A 1 93 ? 28.333 -6.645 -30.936 1.00 25.80 93 PHE A C 1
ATOM 740 O O . PHE A 1 93 ? 27.579 -6.869 -29.990 1.00 25.80 93 PHE A O 1
ATOM 747 N N . GLY A 1 94 ? 28.398 -7.461 -31.991 1.00 31.12 94 GLY A N 1
ATOM 748 C CA . GLY A 1 94 ? 27.707 -8.748 -32.080 1.00 31.12 94 GLY A CA 1
ATOM 749 C C . GLY A 1 94 ? 28.465 -9.725 -32.978 1.00 31.12 94 GLY A C 1
ATOM 750 O O . GLY A 1 94 ? 28.497 -9.557 -34.193 1.00 31.12 94 GLY A O 1
ATOM 751 N N . LEU A 1 95 ? 29.100 -10.719 -32.352 1.00 29.50 95 LEU A N 1
ATOM 752 C CA . LEU A 1 95 ? 29.966 -11.740 -32.949 1.00 29.50 95 LEU A CA 1
ATOM 753 C C . LEU A 1 95 ? 29.222 -12.728 -33.864 1.00 29.50 95 LEU A C 1
ATOM 755 O O . LEU A 1 95 ? 28.091 -13.137 -33.603 1.00 29.50 95 LEU A O 1
ATOM 759 N N . SER A 1 96 ? 29.932 -13.149 -34.906 1.00 37.00 96 SER A N 1
ATOM 760 C CA . SER A 1 96 ? 29.578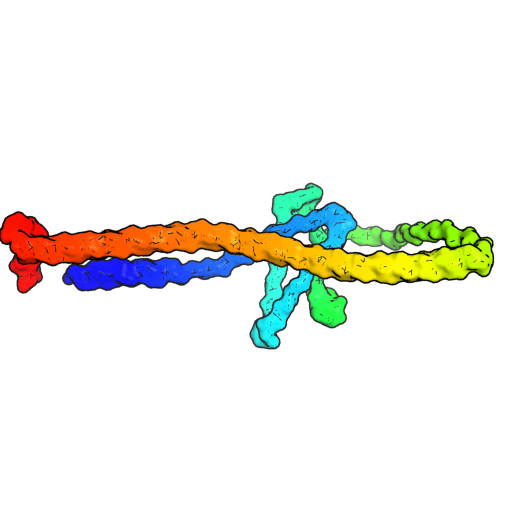 -14.161 -35.900 1.00 37.00 96 SER A CA 1
ATOM 761 C C . SER A 1 96 ? 29.679 -15.600 -35.372 1.00 37.00 96 SER A C 1
ATOM 763 O O . SER A 1 96 ? 30.533 -15.921 -34.551 1.00 37.00 96 SER A O 1
ATOM 765 N N . ALA A 1 97 ? 28.857 -16.498 -35.928 1.00 30.06 97 ALA A N 1
ATOM 766 C CA . ALA A 1 97 ? 29.182 -17.920 -36.064 1.00 30.06 97 ALA A CA 1
ATOM 767 C C . ALA A 1 97 ? 28.420 -18.516 -37.262 1.00 30.06 97 ALA A C 1
ATOM 769 O O . ALA A 1 97 ? 27.190 -18.514 -37.291 1.00 30.06 97 ALA A O 1
ATOM 770 N N . SER A 1 98 ? 29.175 -19.019 -38.238 1.00 36.94 98 SER A N 1
ATOM 771 C CA . SER A 1 98 ? 28.719 -19.840 -39.363 1.00 36.94 98 SER A CA 1
ATOM 772 C C . SER A 1 98 ? 29.446 -21.177 -39.277 1.00 36.94 98 SER A C 1
ATOM 774 O O . SER A 1 98 ? 30.671 -21.145 -39.256 1.00 36.94 98 SER A O 1
ATOM 776 N N . GLU A 1 99 ? 28.734 -22.312 -39.307 1.00 41.31 99 GLU A N 1
ATOM 777 C CA . GLU A 1 99 ? 29.242 -23.549 -39.927 1.00 41.31 99 GLU A CA 1
ATOM 778 C C . GLU A 1 99 ? 28.116 -24.551 -40.258 1.00 41.31 99 GLU A C 1
ATOM 780 O O . GLU A 1 99 ? 27.130 -24.658 -39.529 1.00 41.31 99 GLU A O 1
ATOM 785 N N . SER A 1 100 ? 28.267 -25.251 -41.390 1.00 43.59 100 SER A N 1
ATOM 786 C CA . SER A 1 100 ? 27.254 -26.039 -42.114 1.00 43.59 100 SER A CA 1
ATOM 787 C C . SER A 1 100 ? 27.729 -27.490 -42.348 1.00 43.59 100 SER A C 1
ATOM 789 O O . SER A 1 100 ? 28.831 -27.697 -42.846 1.00 43.59 100 SER A O 1
ATOM 791 N N . TYR A 1 101 ? 26.899 -28.496 -42.019 1.00 47.28 101 TYR A N 1
ATOM 792 C CA . TYR A 1 101 ? 27.039 -29.930 -42.359 1.00 47.28 101 TYR A CA 1
ATOM 793 C C . TYR A 1 101 ? 25.682 -30.557 -42.774 1.00 47.28 101 TYR A C 1
ATOM 795 O O . TYR A 1 101 ? 24.913 -31.039 -41.945 1.00 47.28 101 TYR A O 1
ATOM 803 N N . SER A 1 102 ? 25.403 -30.581 -44.079 1.00 58.22 102 SER A N 1
ATOM 804 C CA . SER A 1 102 ? 24.077 -30.565 -44.739 1.00 58.22 102 SER A CA 1
ATOM 805 C C . SER A 1 102 ? 23.051 -31.702 -44.502 1.00 58.22 102 SER A C 1
ATOM 807 O O . SER A 1 102 ? 21.975 -31.648 -45.092 1.00 58.22 102 SER A O 1
ATOM 809 N N . SER A 1 103 ? 23.299 -32.718 -43.666 1.00 51.84 103 SER A N 1
ATOM 810 C CA . SER A 1 103 ? 22.296 -33.780 -43.385 1.00 51.84 103 SER A CA 1
ATOM 811 C C . SER A 1 103 ? 21.996 -33.984 -41.899 1.00 51.84 103 SER A C 1
ATOM 813 O O . SER A 1 103 ? 20.830 -34.110 -41.523 1.00 51.84 103 SER A O 1
ATOM 815 N N . LEU A 1 104 ? 23.008 -33.894 -41.028 1.00 50.28 104 LEU A N 1
ATOM 816 C CA . LEU A 1 104 ? 22.791 -33.682 -39.594 1.00 50.28 104 LEU A CA 1
ATOM 817 C C . LEU A 1 104 ? 22.336 -32.240 -39.319 1.00 50.28 104 LEU A C 1
ATOM 819 O O . LEU A 1 104 ? 21.617 -32.025 -38.348 1.00 50.28 104 LEU A O 1
ATOM 823 N N . THR A 1 105 ? 22.673 -31.266 -40.176 1.00 58.97 105 THR A N 1
ATOM 824 C CA . THR A 1 105 ? 22.164 -29.895 -40.045 1.00 58.97 105 THR A CA 1
ATOM 825 C C . THR A 1 105 ? 20.672 -29.815 -40.212 1.00 58.97 105 THR A C 1
ATOM 827 O O . THR A 1 105 ? 20.080 -29.079 -39.458 1.00 58.97 105 THR A O 1
ATOM 830 N N . VAL A 1 106 ? 20.020 -30.572 -41.095 1.00 66.00 106 VAL A N 1
ATOM 831 C CA . VAL A 1 106 ? 18.557 -30.446 -41.220 1.00 66.00 106 VAL A CA 1
ATOM 832 C C . VAL A 1 106 ? 17.878 -30.898 -39.921 1.00 66.00 106 VAL A C 1
ATOM 834 O O . VAL A 1 106 ? 16.964 -30.245 -39.417 1.00 66.00 106 VAL A O 1
ATOM 837 N N . ALA A 1 107 ? 18.380 -31.969 -39.298 1.00 75.25 107 ALA A N 1
ATOM 838 C CA . ALA A 1 107 ? 17.908 -32.423 -37.989 1.00 75.25 107 ALA A CA 1
ATOM 839 C C . ALA A 1 107 ? 18.311 -31.466 -36.843 1.00 75.25 107 ALA A C 1
ATOM 841 O O . ALA A 1 107 ? 17.519 -31.201 -35.939 1.00 75.25 107 ALA A O 1
ATOM 842 N N . ALA A 1 108 ? 19.525 -30.914 -36.875 1.00 78.31 108 ALA A N 1
ATOM 843 C CA . ALA A 1 108 ? 20.028 -29.990 -35.861 1.00 78.31 108 ALA A CA 1
ATOM 844 C C . ALA A 1 108 ? 19.404 -28.586 -35.969 1.00 78.31 108 ALA A C 1
ATOM 846 O O . ALA A 1 108 ? 19.127 -27.966 -34.948 1.00 78.31 108 ALA A O 1
ATOM 847 N N . GLU A 1 109 ? 19.126 -28.102 -37.176 1.00 79.88 109 GLU A N 1
ATOM 848 C CA . GLU A 1 109 ? 18.423 -26.857 -37.490 1.00 79.88 109 GLU A CA 1
ATOM 849 C C . GLU A 1 109 ? 16.958 -26.978 -37.087 1.00 79.88 109 GLU A C 1
ATOM 851 O O . GLU A 1 109 ? 16.467 -26.121 -36.360 1.00 79.88 109 GLU A O 1
ATOM 856 N N . THR A 1 110 ? 16.284 -28.087 -37.419 1.00 80.62 110 THR A N 1
ATOM 857 C CA . THR A 1 110 ? 14.902 -28.321 -36.961 1.00 80.62 110 THR A CA 1
ATOM 858 C C . THR A 1 110 ? 14.804 -28.436 -35.435 1.00 80.62 110 THR A C 1
ATOM 860 O O . THR A 1 110 ? 13.852 -27.926 -34.837 1.00 80.62 110 THR A O 1
ATOM 863 N N . LEU A 1 111 ? 15.791 -29.042 -34.764 1.00 86.62 111 LEU A N 1
ATOM 864 C CA . LEU A 1 111 ? 15.876 -29.051 -33.299 1.00 86.62 111 LEU A CA 1
ATOM 865 C C . LEU A 1 111 ? 16.158 -27.650 -32.735 1.00 86.62 111 LEU A C 1
ATOM 867 O O . LEU A 1 111 ? 15.516 -27.232 -31.769 1.00 86.62 111 LEU A O 1
ATOM 871 N N . ARG A 1 112 ? 17.079 -26.903 -33.349 1.00 85.00 112 ARG A N 1
ATOM 872 C CA . ARG A 1 112 ? 17.434 -25.529 -32.974 1.00 85.00 112 ARG A CA 1
ATOM 873 C C . ARG A 1 112 ? 16.238 -24.591 -33.109 1.00 85.00 112 ARG A C 1
ATOM 875 O O . ARG A 1 112 ? 15.971 -23.826 -32.189 1.00 85.00 112 ARG A O 1
ATOM 882 N N . GLU A 1 113 ? 15.469 -24.691 -34.186 1.00 87.44 113 GLU A N 1
ATOM 883 C CA . GLU A 1 113 ? 14.238 -23.926 -34.395 1.00 87.44 113 GLU A CA 1
ATOM 884 C C . GLU A 1 113 ? 13.186 -24.221 -33.323 1.00 87.44 113 GLU A C 1
ATOM 886 O O . GLU A 1 113 ? 12.559 -23.301 -32.791 1.00 87.44 113 GLU A O 1
ATOM 891 N N . ARG A 1 114 ? 13.005 -25.498 -32.961 1.00 87.31 114 ARG A N 1
ATOM 892 C CA . ARG A 1 114 ? 12.098 -25.892 -31.873 1.00 87.31 114 ARG A CA 1
ATOM 893 C C . ARG A 1 114 ? 12.575 -25.362 -30.524 1.00 87.31 114 ARG A C 1
ATOM 895 O O . ARG A 1 114 ? 11.757 -24.846 -29.772 1.00 87.31 114 ARG A O 1
ATOM 902 N N . LEU A 1 115 ? 13.875 -25.419 -30.236 1.00 86.69 115 LEU A N 1
ATOM 903 C CA . LEU A 1 115 ? 14.464 -24.858 -29.016 1.00 86.69 115 LEU A CA 1
ATOM 904 C C . LEU A 1 115 ? 14.326 -23.333 -28.948 1.00 86.69 115 LEU A C 1
ATOM 906 O O . LEU A 1 115 ? 14.009 -22.806 -27.886 1.00 86.69 115 LEU A O 1
ATOM 910 N N . ILE A 1 116 ? 14.501 -22.624 -30.066 1.00 86.94 116 ILE A N 1
ATOM 911 C CA . ILE A 1 116 ? 14.272 -21.174 -30.156 1.00 86.94 116 ILE A CA 1
ATOM 912 C C . ILE A 1 116 ? 12.797 -20.858 -29.894 1.00 86.94 116 ILE A C 1
ATOM 914 O O . ILE A 1 116 ? 12.481 -19.933 -29.148 1.00 86.94 116 ILE A O 1
ATOM 918 N N . ARG A 1 117 ? 11.881 -21.655 -30.454 1.00 88.06 117 ARG A N 1
ATOM 919 C CA . ARG A 1 117 ? 10.438 -21.501 -30.237 1.00 88.06 117 ARG A CA 1
ATOM 920 C C . ARG A 1 117 ? 10.044 -21.780 -28.783 1.00 88.06 117 ARG A C 1
ATOM 922 O O . ARG A 1 117 ? 9.266 -21.017 -28.220 1.00 88.06 117 ARG A O 1
ATOM 929 N N . LEU A 1 118 ? 10.607 -22.821 -28.167 1.00 87.75 118 LEU A N 1
ATOM 930 C CA . LEU A 1 118 ? 10.391 -23.159 -26.757 1.00 87.75 118 LEU A CA 1
ATOM 931 C C . LEU A 1 118 ? 10.961 -22.095 -25.821 1.00 87.75 118 LEU A C 1
ATOM 933 O O . LEU A 1 118 ? 10.258 -21.678 -24.909 1.00 87.75 118 LEU A O 1
ATOM 937 N N . ARG A 1 119 ? 12.183 -21.606 -26.070 1.00 87.19 119 ARG A N 1
ATOM 938 C CA . ARG A 1 119 ? 12.754 -20.469 -25.331 1.00 87.19 119 ARG A CA 1
ATOM 939 C C . ARG A 1 119 ? 11.842 -19.255 -25.416 1.00 87.19 119 ARG A C 1
ATOM 941 O O . ARG A 1 119 ? 11.464 -18.723 -24.388 1.00 87.19 119 ARG A O 1
ATOM 948 N N . LYS A 1 120 ? 11.368 -18.913 -26.615 1.00 84.50 120 LYS A N 1
ATOM 949 C CA . LYS A 1 120 ? 10.434 -17.799 -26.812 1.00 84.50 120 LYS A CA 1
ATOM 950 C C . LYS A 1 120 ? 9.122 -17.970 -26.030 1.00 84.50 120 LYS A C 1
ATOM 952 O O . LYS A 1 120 ? 8.581 -16.991 -25.524 1.00 84.50 120 LYS A O 1
ATOM 957 N N . GLN A 1 121 ? 8.594 -19.193 -25.922 1.00 88.75 121 GLN A N 1
ATOM 958 C CA . GLN A 1 121 ? 7.403 -19.470 -25.105 1.00 88.75 121 GLN A CA 1
ATOM 959 C C . GLN A 1 121 ? 7.686 -19.467 -23.598 1.00 88.75 121 GLN A C 1
ATOM 961 O O . GLN A 1 121 ? 6.822 -19.059 -22.817 1.00 88.75 121 GLN A O 1
ATOM 966 N N . LEU A 1 122 ? 8.880 -19.892 -23.187 1.00 87.94 122 LEU A N 1
ATOM 967 C CA . LEU A 1 122 ? 9.330 -19.818 -21.800 1.00 87.94 122 LEU A CA 1
ATOM 968 C C . LEU A 1 122 ? 9.554 -18.367 -21.370 1.00 87.94 122 LEU A C 1
ATOM 970 O O . LEU A 1 122 ? 9.031 -17.992 -20.330 1.00 87.94 122 LEU A O 1
ATOM 974 N N . ASP A 1 123 ? 10.187 -17.535 -22.199 1.00 82.62 123 ASP A N 1
ATOM 975 C CA . ASP A 1 123 ? 10.389 -16.103 -21.937 1.00 82.62 123 ASP A CA 1
ATOM 976 C C . ASP A 1 123 ? 9.043 -15.377 -21.778 1.00 82.62 123 ASP A C 1
ATOM 978 O O . ASP A 1 123 ? 8.835 -14.611 -20.836 1.00 82.62 123 ASP A O 1
ATOM 982 N N . ALA A 1 124 ? 8.073 -15.673 -22.653 1.00 86.62 124 ALA A N 1
ATOM 983 C CA . ALA A 1 124 ? 6.719 -15.128 -22.543 1.00 86.62 124 ALA A CA 1
ATOM 984 C C . ALA A 1 124 ? 6.015 -15.560 -21.240 1.00 86.62 124 ALA A C 1
ATOM 986 O O . ALA A 1 124 ? 5.315 -14.764 -20.611 1.00 86.62 124 ALA A O 1
ATOM 987 N N . SER A 1 125 ? 6.221 -16.810 -20.815 1.00 83.44 125 SER A N 1
ATOM 988 C CA . SER A 1 125 ? 5.654 -17.343 -19.571 1.00 83.44 125 SER A CA 1
ATOM 989 C C . SER A 1 125 ? 6.339 -16.764 -18.332 1.00 83.44 125 SER A C 1
ATOM 991 O O . SER A 1 125 ? 5.670 -16.451 -17.347 1.00 83.44 125 SER A O 1
ATOM 993 N N . GLU A 1 126 ? 7.658 -16.580 -18.378 1.00 84.62 126 GLU A N 1
ATOM 994 C CA . GLU A 1 126 ? 8.450 -15.979 -17.308 1.00 84.62 126 GLU A CA 1
ATOM 995 C C . GLU A 1 126 ? 8.040 -14.522 -17.081 1.00 84.62 126 GLU A C 1
ATOM 997 O O . GLU A 1 126 ? 7.793 -14.132 -15.937 1.00 84.62 126 GLU A O 1
ATOM 1002 N N . HIS A 1 127 ? 7.861 -13.749 -18.157 1.00 76.88 127 HIS A N 1
ATOM 1003 C CA . HIS A 1 127 ? 7.336 -12.384 -18.084 1.00 76.88 127 HIS A CA 1
ATOM 1004 C C . HIS A 1 127 ? 5.944 -12.324 -17.441 1.00 76.88 127 HIS A C 1
ATOM 1006 O O . HIS A 1 127 ? 5.654 -11.437 -16.633 1.00 76.88 127 HIS A O 1
ATOM 1012 N N . PHE A 1 128 ? 5.073 -13.288 -17.749 1.00 77.12 128 PHE A N 1
ATOM 1013 C CA . PHE A 1 128 ? 3.744 -13.346 -17.144 1.00 77.12 128 PHE A CA 1
ATOM 1014 C C . PHE A 1 128 ? 3.810 -13.675 -15.642 1.00 77.12 128 PHE A C 1
ATOM 1016 O O . PHE A 1 128 ? 3.122 -13.066 -14.817 1.00 77.12 128 PHE A O 1
ATOM 1023 N N . GLN A 1 129 ? 4.687 -14.604 -15.257 1.00 81.56 129 GLN A N 1
ATOM 1024 C CA . GLN A 1 129 ? 4.895 -14.990 -13.861 1.00 81.56 129 GLN A CA 1
ATOM 1025 C C . GLN A 1 129 ? 5.603 -13.901 -13.044 1.00 81.56 129 GLN A C 1
ATOM 1027 O O . GLN A 1 129 ? 5.299 -13.736 -11.862 1.00 81.56 129 GLN A O 1
ATOM 1032 N N . SER A 1 130 ? 6.524 -13.127 -13.632 1.00 69.25 130 SER A N 1
ATOM 1033 C CA . SER A 1 130 ? 7.185 -12.014 -12.936 1.00 69.25 130 SER A CA 1
ATOM 1034 C C . SER A 1 130 ? 6.184 -10.933 -12.547 1.00 69.25 130 SER A C 1
ATOM 1036 O O . SER A 1 130 ? 6.220 -10.447 -11.420 1.00 69.25 130 SER A O 1
ATOM 1038 N N . SER A 1 131 ? 5.241 -10.620 -13.438 1.00 75.62 131 SER A N 1
ATOM 1039 C CA . SER A 1 131 ? 4.172 -9.662 -13.157 1.00 75.62 131 SER A CA 1
ATOM 1040 C C . SER A 1 131 ? 3.280 -10.137 -12.001 1.00 75.62 131 SER A C 1
ATOM 1042 O O . SER A 1 131 ? 3.078 -9.415 -11.024 1.00 75.62 131 SER A O 1
ATOM 1044 N N . ARG A 1 132 ? 2.833 -11.400 -12.044 1.00 72.75 132 ARG A N 1
ATOM 1045 C CA . ARG A 1 132 ? 1.992 -12.010 -10.998 1.00 72.75 132 ARG A CA 1
ATOM 1046 C C . ARG A 1 132 ? 2.677 -12.056 -9.632 1.00 72.75 132 ARG A C 1
ATOM 1048 O O . ARG A 1 132 ? 2.015 -11.793 -8.635 1.00 72.75 132 ARG A O 1
ATOM 1055 N N . ARG A 1 133 ? 3.987 -12.325 -9.581 1.00 81.50 133 ARG A N 1
ATOM 1056 C CA . ARG A 1 133 ? 4.762 -12.332 -8.326 1.00 81.50 133 ARG A CA 1
ATOM 1057 C C . ARG A 1 133 ? 4.823 -10.955 -7.667 1.00 81.50 133 ARG A C 1
ATOM 1059 O O . ARG A 1 133 ? 4.766 -10.873 -6.440 1.00 81.50 133 ARG A O 1
ATOM 1066 N N . VAL A 1 134 ? 4.884 -9.878 -8.453 1.00 67.94 134 VAL A N 1
ATOM 1067 C CA . VAL A 1 134 ? 4.843 -8.520 -7.892 1.00 67.94 134 VAL A CA 1
ATOM 1068 C C . VAL A 1 134 ? 3.449 -8.189 -7.362 1.00 67.94 134 VAL A C 1
ATOM 1070 O O . VAL A 1 134 ? 3.344 -7.653 -6.262 1.00 67.94 134 VAL A O 1
ATOM 1073 N N . TYR A 1 135 ? 2.383 -8.576 -8.071 1.00 77.00 135 TYR A N 1
ATOM 1074 C CA . TYR A 1 135 ? 1.015 -8.402 -7.567 1.00 77.00 135 TYR A CA 1
ATOM 1075 C C . TYR A 1 135 ? 0.739 -9.223 -6.303 1.00 77.00 135 TYR A C 1
ATOM 1077 O O . TYR A 1 135 ? 0.193 -8.684 -5.348 1.00 77.00 135 TYR A O 1
ATOM 1085 N N . GLU A 1 136 ? 1.165 -10.487 -6.246 1.00 80.38 136 GLU A N 1
ATOM 1086 C CA . GLU A 1 136 ? 0.980 -11.329 -5.058 1.00 80.38 136 GLU A CA 1
ATOM 1087 C C . GLU A 1 136 ? 1.724 -10.762 -3.842 1.00 80.38 136 GLU A C 1
ATOM 1089 O O . GLU A 1 136 ? 1.169 -10.690 -2.746 1.00 80.38 136 GLU A O 1
ATOM 1094 N N . THR A 1 137 ? 2.963 -10.301 -4.038 1.00 72.62 137 THR A N 1
ATOM 1095 C CA . THR A 1 137 ? 3.751 -9.676 -2.966 1.00 72.62 137 THR A CA 1
ATOM 1096 C C . THR A 1 137 ? 3.109 -8.365 -2.511 1.00 72.62 137 THR A C 1
ATOM 1098 O O . THR A 1 137 ? 2.969 -8.131 -1.313 1.00 72.62 137 THR A O 1
ATOM 1101 N N . ARG A 1 138 ? 2.647 -7.532 -3.454 1.00 73.75 138 ARG A N 1
ATOM 1102 C CA . ARG A 1 138 ? 1.924 -6.284 -3.171 1.00 73.75 138 ARG A CA 1
ATOM 1103 C C . ARG A 1 138 ? 0.670 -6.542 -2.342 1.00 73.75 138 ARG A C 1
ATOM 1105 O O . ARG A 1 138 ? 0.447 -5.871 -1.336 1.00 73.75 138 ARG A O 1
ATOM 1112 N N . ASP A 1 139 ? -0.137 -7.510 -2.757 1.00 76.19 139 ASP A N 1
ATOM 1113 C CA . ASP A 1 139 ? -1.419 -7.793 -2.125 1.00 76.19 139 ASP A CA 1
ATOM 1114 C C . ASP A 1 139 ? -1.217 -8.371 -0.713 1.00 76.19 139 ASP A C 1
ATOM 1116 O O . ASP A 1 139 ? -1.937 -7.987 0.209 1.00 76.19 139 ASP A O 1
ATOM 1120 N N . ARG A 1 140 ? -0.176 -9.189 -0.489 1.00 80.25 140 ARG A N 1
ATOM 1121 C CA . ARG A 1 140 ? 0.197 -9.644 0.865 1.00 80.25 140 ARG A CA 1
ATOM 1122 C C . ARG A 1 140 ? 0.598 -8.485 1.780 1.00 80.25 140 ARG A C 1
ATOM 1124 O O . ARG A 1 140 ? 0.067 -8.381 2.883 1.00 80.25 140 ARG A O 1
ATOM 1131 N N . MET A 1 141 ? 1.439 -7.564 1.307 1.00 71.88 141 MET A N 1
ATOM 1132 C CA . MET A 1 141 ? 1.870 -6.395 2.095 1.00 71.88 141 MET A CA 1
ATOM 1133 C C . MET A 1 141 ? 0.697 -5.457 2.436 1.00 71.88 141 MET A C 1
ATOM 1135 O O . MET A 1 141 ? 0.623 -4.879 3.526 1.00 71.88 141 MET A O 1
AT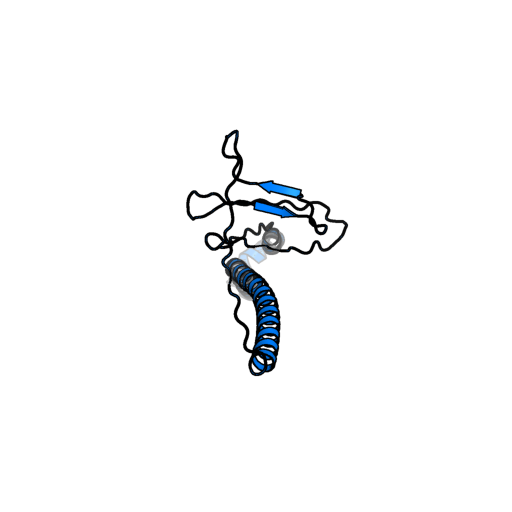OM 1139 N N . LEU A 1 142 ? -0.277 -5.341 1.528 1.00 74.38 142 LEU A N 1
ATOM 1140 C CA . LEU A 1 142 ? -1.526 -4.622 1.777 1.00 74.38 142 LEU A CA 1
ATOM 1141 C C . LEU A 1 142 ? -2.385 -5.282 2.847 1.00 74.38 142 LEU A C 1
ATOM 1143 O O . LEU A 1 142 ? -2.971 -4.586 3.675 1.00 74.38 142 LEU A O 1
ATOM 1147 N N . MET A 1 143 ? -2.506 -6.605 2.818 1.00 71.81 143 MET A N 1
ATOM 1148 C CA . MET A 1 143 ? -3.308 -7.318 3.805 1.00 71.81 143 MET A CA 1
ATOM 1149 C C . MET A 1 143 ? -2.669 -7.249 5.194 1.00 71.81 143 MET A C 1
ATOM 1151 O O . MET A 1 143 ? -3.368 -6.946 6.160 1.00 71.81 143 MET A O 1
ATOM 1155 N N . GLU A 1 144 ? -1.351 -7.428 5.297 1.00 77.50 144 GLU A N 1
ATOM 1156 C CA . GLU A 1 144 ? -0.627 -7.372 6.574 1.00 77.50 144 GLU A CA 1
ATOM 1157 C C . GLU A 1 144 ? -0.690 -5.983 7.225 1.00 77.50 144 GLU A C 1
ATOM 1159 O O . GLU A 1 144 ? -1.016 -5.859 8.410 1.00 77.50 144 GLU A O 1
ATOM 1164 N N . SER A 1 145 ? -0.471 -4.917 6.447 1.00 71.81 145 SER A N 1
ATOM 1165 C CA . SER A 1 145 ? -0.533 -3.539 6.958 1.00 71.81 145 SER A CA 1
ATOM 1166 C C . SER A 1 145 ? -1.944 -3.123 7.404 1.00 71.81 145 SER A C 1
ATOM 1168 O O . SER A 1 145 ? -2.098 -2.337 8.345 1.00 71.81 145 SER A O 1
ATOM 1170 N N . LYS A 1 146 ? -2.995 -3.676 6.783 1.00 66.62 146 LYS A N 1
ATOM 1171 C CA . LYS A 1 146 ? -4.399 -3.430 7.161 1.00 66.62 146 LYS A CA 1
ATOM 1172 C C . LYS A 1 146 ? -4.838 -4.252 8.370 1.00 66.62 146 LYS A C 1
ATOM 1174 O O . LYS A 1 146 ? -5.646 -3.762 9.164 1.00 66.62 146 LYS A O 1
ATOM 1179 N N . LEU A 1 147 ? -4.297 -5.460 8.530 1.00 76.81 147 LEU A N 1
ATOM 1180 C CA . LEU A 1 147 ? -4.718 -6.405 9.562 1.00 76.81 147 LEU A CA 1
ATOM 1181 C C . LEU A 1 147 ? -4.528 -5.836 10.969 1.00 76.81 147 LEU A C 1
ATOM 1183 O O . LEU A 1 147 ? -5.462 -5.874 11.760 1.00 76.81 147 LEU A O 1
ATOM 1187 N N . SER A 1 148 ? -3.369 -5.246 11.275 1.00 75.31 148 SER A N 1
ATOM 1188 C CA . SER A 1 148 ? -3.075 -4.738 12.625 1.00 75.31 148 SER A CA 1
ATOM 1189 C C . SER A 1 148 ? -4.060 -3.650 13.073 1.00 75.31 148 SER A C 1
ATOM 1191 O O . SER A 1 148 ? -4.616 -3.704 14.170 1.00 75.31 148 SER A O 1
ATOM 1193 N N . ARG A 1 149 ? -4.356 -2.687 12.191 1.00 77.19 149 ARG A N 1
ATOM 1194 C CA . ARG A 1 149 ? -5.257 -1.571 12.506 1.00 77.19 149 ARG A CA 1
ATOM 1195 C C . ARG A 1 149 ? -6.701 -2.036 12.651 1.00 77.19 149 ARG A C 1
ATOM 1197 O O . ARG A 1 149 ? -7.358 -1.650 13.612 1.00 77.19 149 ARG A O 1
ATOM 1204 N N . VAL A 1 150 ? -7.188 -2.854 11.717 1.00 80.62 150 VAL A N 1
ATOM 1205 C CA . VAL A 1 150 ? -8.554 -3.392 11.778 1.00 80.62 150 VAL A CA 1
ATOM 1206 C C . VAL A 1 150 ? -8.714 -4.268 13.019 1.00 80.62 150 VAL A C 1
ATOM 1208 O O . VAL A 1 150 ? -9.653 -4.061 13.777 1.00 80.62 150 VAL A O 1
ATOM 1211 N N . ASN A 1 151 ? -7.752 -5.150 13.295 1.00 82.50 151 ASN A N 1
ATOM 1212 C CA . ASN A 1 151 ? -7.767 -6.018 14.469 1.00 82.50 151 ASN A CA 1
ATOM 1213 C C . ASN A 1 151 ? -7.760 -5.218 15.787 1.00 82.50 151 ASN A C 1
ATOM 1215 O O . ASN A 1 151 ? -8.508 -5.534 16.709 1.00 82.50 151 ASN A O 1
ATOM 1219 N N . PHE A 1 152 ? -6.993 -4.125 15.861 1.00 81.94 152 PHE A N 1
ATOM 1220 C CA . PHE A 1 152 ? -6.983 -3.237 17.027 1.00 81.94 152 PHE A CA 1
ATOM 1221 C C . PHE A 1 152 ? -8.345 -2.561 17.267 1.00 81.94 152 PHE A C 1
ATOM 1223 O O . PHE A 1 152 ? -8.840 -2.532 18.395 1.00 81.94 152 PHE A O 1
ATOM 1230 N N . TRP A 1 153 ? -8.996 -2.063 16.209 1.00 79.31 153 TRP A N 1
ATOM 1231 C CA . TRP A 1 153 ? -10.327 -1.452 16.321 1.00 79.31 153 TRP A CA 1
ATOM 1232 C C . TRP A 1 153 ? -11.434 -2.482 16.586 1.00 79.31 153 TRP A C 1
ATOM 1234 O O . TRP A 1 153 ? -12.371 -2.185 17.330 1.00 79.31 153 TRP A O 1
ATOM 1244 N N . SER A 1 154 ? -11.319 -3.702 16.059 1.00 81.81 154 SER A N 1
ATOM 1245 C CA . SER A 1 154 ? -12.214 -4.817 16.389 1.00 81.81 154 SER A CA 1
ATOM 1246 C C . SER A 1 154 ? -12.106 -5.222 17.861 1.00 81.81 154 SER A C 1
ATOM 1248 O O . SER A 1 154 ? -13.128 -5.452 18.505 1.00 81.81 154 SER A O 1
ATOM 1250 N N . PHE A 1 155 ? -10.896 -5.232 18.426 1.00 87.38 155 PHE A N 1
ATOM 1251 C CA . PHE A 1 155 ? -10.669 -5.535 19.840 1.00 87.38 155 PHE A CA 1
ATOM 1252 C C . PHE A 1 155 ? -11.302 -4.493 20.777 1.00 87.38 155 PHE A C 1
ATOM 1254 O O . PHE A 1 155 ? -11.986 -4.857 21.734 1.00 87.38 155 PHE A O 1
ATOM 1261 N N . ILE A 1 156 ? -11.154 -3.198 20.470 1.00 82.88 156 ILE A N 1
ATOM 1262 C CA . ILE A 1 156 ? -11.798 -2.121 21.245 1.00 82.88 156 ILE A CA 1
ATOM 1263 C C . ILE A 1 156 ? -13.328 -2.250 21.203 1.00 82.88 156 ILE A C 1
ATOM 1265 O O . ILE A 1 156 ? -13.985 -2.130 22.238 1.00 82.88 156 ILE A O 1
ATOM 1269 N N . ASN A 1 157 ? -13.903 -2.538 20.031 1.00 79.44 157 ASN A N 1
ATOM 1270 C CA . ASN A 1 157 ? -15.350 -2.723 19.895 1.00 79.44 157 ASN A CA 1
ATOM 1271 C C . ASN A 1 157 ? -15.863 -3.946 20.676 1.00 79.44 157 ASN A C 1
ATOM 1273 O O . ASN A 1 157 ? -16.927 -3.877 21.290 1.00 79.44 157 ASN A O 1
ATOM 1277 N N . LEU A 1 158 ? -15.101 -5.044 20.715 1.00 87.75 158 LEU A N 1
ATOM 1278 C CA . LEU A 1 158 ? -15.445 -6.224 21.512 1.00 87.75 158 LEU A CA 1
ATOM 1279 C C . LEU A 1 158 ? -15.515 -5.894 23.012 1.00 87.75 158 LEU A C 1
ATOM 1281 O O . LEU A 1 158 ? -16.485 -6.251 23.680 1.00 87.75 158 LEU A O 1
ATOM 1285 N N . ILE A 1 159 ? -14.522 -5.166 23.535 1.00 88.19 159 ILE A N 1
ATOM 1286 C CA . ILE A 1 159 ? -14.502 -4.732 24.942 1.00 88.19 159 ILE A CA 1
ATOM 1287 C C . ILE A 1 159 ? -15.682 -3.803 25.246 1.00 88.19 159 ILE A C 1
ATOM 1289 O O . ILE A 1 159 ? -16.315 -3.931 26.298 1.00 88.19 159 ILE A O 1
ATOM 1293 N N . ALA A 1 160 ? -16.013 -2.895 24.326 1.00 83.31 160 ALA A N 1
ATOM 1294 C CA . ALA A 1 160 ? -17.158 -2.003 24.477 1.00 83.31 160 ALA A CA 1
ATOM 1295 C C . ALA A 1 160 ? -18.479 -2.784 24.612 1.00 83.31 160 ALA A C 1
ATOM 1297 O O . ALA A 1 160 ? -19.245 -2.520 25.540 1.00 83.31 160 ALA A O 1
ATOM 1298 N N . MET A 1 161 ? -18.714 -3.796 23.767 1.00 85.50 161 MET A N 1
ATOM 1299 C CA . MET A 1 161 ? -19.912 -4.649 23.841 1.00 85.50 161 MET A CA 1
ATOM 1300 C C . MET A 1 161 ? -20.006 -5.409 25.173 1.00 85.50 161 MET A C 1
ATOM 1302 O O . MET A 1 161 ? -21.073 -5.442 25.787 1.00 85.50 161 MET A O 1
ATOM 1306 N N . ILE A 1 162 ? -18.889 -5.958 25.665 1.00 90.00 162 ILE A N 1
ATOM 1307 C CA . ILE A 1 162 ? -18.836 -6.654 26.964 1.00 90.00 162 ILE A CA 1
ATOM 1308 C C . ILE A 1 162 ? -19.150 -5.689 28.115 1.00 90.00 162 ILE A C 1
ATOM 1310 O O . ILE A 1 162 ? -19.899 -6.024 29.033 1.00 90.00 162 ILE A O 1
ATOM 1314 N N . THR A 1 163 ? -18.609 -4.472 28.054 1.00 85.19 163 THR A N 1
ATOM 1315 C CA . THR A 1 163 ? -18.797 -3.456 29.096 1.00 85.19 163 THR A CA 1
ATOM 1316 C C . THR A 1 163 ? -20.253 -3.002 29.158 1.00 85.19 163 THR A C 1
ATOM 1318 O O . THR A 1 163 ? -20.826 -2.915 30.243 1.00 85.19 163 THR A O 1
ATOM 1321 N N . VAL A 1 164 ? -20.884 -2.774 28.002 1.00 84.19 164 VAL A N 1
ATOM 1322 C CA . VAL A 1 164 ? -22.309 -2.425 27.921 1.00 84.19 164 VAL A CA 1
ATOM 1323 C C . VAL A 1 164 ? -23.179 -3.557 28.467 1.00 84.19 164 VAL A C 1
ATOM 1325 O O . VAL A 1 164 ? -24.063 -3.284 29.274 1.00 84.19 164 VAL A O 1
ATOM 1328 N N . ALA A 1 165 ? -22.899 -4.815 28.118 1.00 85.62 165 ALA A N 1
ATOM 1329 C CA . ALA A 1 165 ? -23.637 -5.961 28.652 1.00 85.62 165 ALA A CA 1
ATOM 1330 C C . ALA A 1 165 ? -23.516 -6.073 30.187 1.00 85.62 165 ALA A C 1
ATOM 1332 O O . ALA A 1 165 ? -24.512 -6.283 30.881 1.00 85.62 165 ALA A O 1
ATOM 1333 N N . GLY A 1 166 ? -22.316 -5.865 30.742 1.00 86.62 166 GLY A N 1
ATOM 1334 C CA . GLY A 1 166 ? -22.095 -5.854 32.191 1.00 86.62 166 GLY A CA 1
ATOM 1335 C C . GLY A 1 166 ? -22.827 -4.710 32.899 1.00 86.62 166 GLY A C 1
ATOM 1336 O O . GLY A 1 166 ? -23.489 -4.934 33.913 1.00 86.62 166 GLY A O 1
ATOM 1337 N N . LEU A 1 167 ? -22.770 -3.497 32.338 1.00 81.56 167 LEU A N 1
ATOM 1338 C CA . LEU A 1 167 ? -23.496 -2.332 32.852 1.00 81.56 167 LEU A CA 1
ATOM 1339 C C . LEU A 1 167 ? -25.013 -2.537 32.803 1.00 81.56 167 LEU A C 1
ATOM 1341 O O . LEU A 1 167 ? -25.699 -2.179 33.757 1.00 81.56 167 LEU A O 1
ATOM 1345 N N . GLN A 1 168 ? -25.535 -3.141 31.732 1.00 80.62 168 GLN A N 1
ATOM 1346 C CA . GLN A 1 168 ? -26.956 -3.472 31.601 1.00 80.62 168 GLN A CA 1
ATOM 1347 C C . GLN A 1 168 ? -27.409 -4.436 32.702 1.00 80.62 168 GLN A C 1
ATOM 1349 O O . GLN A 1 168 ? -28.396 -4.172 33.386 1.00 80.62 168 GLN A O 1
ATOM 1354 N N . ILE A 1 169 ? -26.665 -5.520 32.930 1.00 87.25 169 ILE A N 1
ATOM 1355 C CA . ILE A 1 169 ? -26.986 -6.497 33.981 1.00 87.25 169 ILE A CA 1
ATOM 1356 C C . ILE A 1 169 ? -26.884 -5.856 35.368 1.00 87.25 169 ILE A C 1
ATOM 1358 O O . ILE A 1 169 ? -27.758 -6.063 36.212 1.00 87.25 169 ILE A O 1
ATOM 1362 N N . TYR A 1 170 ? -25.846 -5.050 35.604 1.00 82.38 170 TYR A N 1
ATOM 1363 C CA . TYR A 1 170 ? -25.668 -4.332 36.863 1.00 82.38 170 TYR A CA 1
ATOM 1364 C C . TYR A 1 170 ? -26.809 -3.346 37.125 1.00 82.38 170 TYR A C 1
ATOM 1366 O O . TYR A 1 170 ? -27.316 -3.285 38.241 1.00 82.38 170 TYR A O 1
ATOM 1374 N N . MET A 1 171 ? -27.259 -2.615 36.102 1.00 76.56 171 MET A N 1
ATOM 1375 C CA . MET A 1 171 ? -28.385 -1.689 36.209 1.00 76.56 171 MET A CA 1
ATOM 1376 C C . MET A 1 171 ? -29.677 -2.421 36.580 1.00 76.56 171 MET A C 1
ATOM 1378 O O . MET A 1 171 ? -30.383 -1.981 37.484 1.00 76.56 171 MET A O 1
ATOM 1382 N N . VAL A 1 172 ? -29.964 -3.553 35.928 1.00 82.50 172 VAL A N 1
ATOM 1383 C CA . VAL A 1 172 ? -31.148 -4.369 36.231 1.00 82.50 172 VAL A CA 1
ATOM 1384 C C . VAL A 1 172 ? -31.079 -4.900 37.661 1.00 82.50 172 VAL A C 1
ATOM 1386 O O . VAL A 1 172 ? -32.027 -4.713 38.418 1.00 82.50 172 VAL A O 1
ATOM 1389 N N . LYS A 1 173 ? -29.947 -5.484 38.078 1.00 79.25 173 LYS A N 1
ATOM 1390 C CA . LYS A 1 173 ? -29.766 -5.937 39.468 1.00 79.25 173 LYS A CA 1
ATOM 1391 C C . LYS A 1 173 ? -29.898 -4.793 40.467 1.00 79.25 173 LYS A C 1
ATOM 1393 O O . LYS A 1 173 ? -30.565 -4.935 41.482 1.00 79.25 173 LYS A O 1
ATOM 1398 N N . SER A 1 174 ? -29.331 -3.633 40.151 1.00 75.56 174 SER A N 1
ATOM 1399 C CA . SER A 1 174 ? -29.408 -2.457 41.010 1.00 75.56 174 SER A CA 1
ATOM 1400 C C . SER A 1 174 ? -30.822 -1.884 41.146 1.00 75.56 174 SER A C 1
ATOM 1402 O O . SER A 1 174 ? -31.045 -1.116 42.081 1.00 75.56 174 SER A O 1
ATOM 1404 N N . LEU A 1 175 ? -31.749 -2.193 40.234 1.00 73.25 175 LEU A N 1
ATOM 1405 C CA . LEU A 1 175 ? -33.144 -1.753 40.324 1.00 73.25 175 LEU A CA 1
ATOM 1406 C C . LEU A 1 175 ? -33.948 -2.597 41.326 1.00 73.25 175 LEU A C 1
ATOM 1408 O O . LEU A 1 175 ? -34.869 -2.085 41.956 1.00 73.25 175 LEU A O 1
ATOM 1412 N N . PHE A 1 176 ? -33.599 -3.877 41.467 1.00 75.50 176 PHE A N 1
ATOM 1413 C CA . PHE A 1 176 ? -34.319 -4.840 42.307 1.00 75.50 176 PHE A CA 1
ATOM 1414 C C . PHE A 1 176 ? -33.706 -5.034 43.703 1.00 75.50 176 PHE A C 1
ATOM 1416 O O . PHE A 1 176 ? -34.282 -5.735 44.527 1.00 75.50 176 PHE A O 1
ATOM 1423 N N . GLU A 1 177 ? -32.556 -4.422 43.986 1.00 69.31 177 GLU A N 1
ATOM 1424 C CA . GLU A 1 177 ? -31.835 -4.566 45.254 1.00 69.31 177 GLU A CA 1
ATOM 1425 C C . GLU A 1 177 ? -32.031 -3.314 46.136 1.00 69.31 177 GLU A C 1
ATOM 1427 O O . GLU A 1 177 ? -31.445 -2.260 45.874 1.00 69.31 177 GLU A O 1
ATOM 1432 N N . ASP A 1 178 ? -32.836 -3.420 47.203 1.00 65.25 178 ASP A N 1
ATOM 1433 C CA . ASP A 1 178 ? -33.288 -2.280 48.031 1.00 65.25 178 ASP A CA 1
ATOM 1434 C C . ASP A 1 178 ? -32.157 -1.492 48.740 1.00 65.25 178 ASP A C 1
ATOM 1436 O O . ASP A 1 178 ? -32.347 -0.339 49.135 1.00 65.25 178 ASP A O 1
ATOM 1440 N N . HIS A 1 179 ? -30.955 -2.069 48.871 1.00 66.88 179 HIS A N 1
ATOM 1441 C CA . HIS A 1 179 ? -29.786 -1.442 49.512 1.00 66.88 179 HIS A CA 1
ATOM 1442 C C . HIS A 1 179 ? -28.715 -0.935 48.511 1.00 66.88 179 HIS A C 1
ATOM 1444 O O . HIS A 1 179 ? -27.657 -0.441 48.910 1.00 66.88 179 HIS A O 1
ATOM 1450 N N . SER A 1 180 ? -28.936 -1.023 47.192 1.00 67.00 180 SER A N 1
ATOM 1451 C CA . SER A 1 180 ? -27.930 -0.559 46.222 1.00 67.00 180 SER A CA 1
ATOM 1452 C C . SER A 1 180 ? -27.870 0.974 46.143 1.00 67.00 180 SER A C 1
ATOM 1454 O O . SER A 1 180 ? -28.860 1.642 45.833 1.00 67.00 180 SER A O 1
ATOM 1456 N N . ARG A 1 181 ? -26.673 1.553 46.346 1.00 65.81 181 ARG A N 1
ATOM 1457 C CA . ARG A 1 181 ? -26.414 3.009 46.240 1.00 65.81 181 ARG A CA 1
ATOM 1458 C C . ARG A 1 181 ? -26.815 3.586 44.878 1.00 65.81 181 ARG A C 1
ATOM 1460 O O . ARG A 1 181 ? -27.241 4.734 44.800 1.00 65.81 181 ARG A O 1
ATOM 1467 N N . VAL A 1 182 ? -26.695 2.791 43.814 1.00 70.06 182 VAL A N 1
ATOM 1468 C CA . VAL A 1 182 ? -27.051 3.200 42.446 1.00 70.06 182 VAL A CA 1
ATOM 1469 C C . VAL A 1 182 ? -28.571 3.189 42.250 1.00 70.06 182 VAL A C 1
ATOM 1471 O O . VAL A 1 182 ? -29.105 4.099 41.621 1.00 70.06 182 VAL A O 1
ATOM 1474 N N . GLY A 1 183 ? -29.281 2.245 42.881 1.00 66.62 183 GLY A N 1
ATOM 1475 C CA . GLY A 1 183 ? -30.747 2.199 42.912 1.00 66.62 183 GLY A CA 1
ATOM 1476 C C . GLY A 1 183 ? -31.349 3.377 43.682 1.00 66.62 183 GLY A C 1
ATOM 1477 O O . GLY A 1 183 ? -32.286 4.014 43.205 1.00 66.62 183 GLY A O 1
ATOM 1478 N N . GLN A 1 184 ? -30.754 3.745 44.822 1.00 71.19 184 GLN A N 1
ATOM 1479 C CA . GLN A 1 184 ? -31.159 4.933 45.586 1.00 71.19 184 GLN A CA 1
ATOM 1480 C C . GLN A 1 184 ? -30.922 6.242 44.820 1.00 71.19 184 GLN A C 1
ATOM 1482 O O . GLN A 1 184 ? -31.745 7.151 44.899 1.00 71.19 184 GLN A O 1
ATOM 1487 N N . LEU A 1 185 ? -29.823 6.346 44.064 1.00 69.88 185 LEU A N 1
ATOM 1488 C CA . LEU A 1 185 ? -29.533 7.522 43.239 1.00 69.88 185 LEU A CA 1
ATOM 1489 C C . LEU A 1 185 ? -30.517 7.640 42.060 1.00 69.88 185 LEU A C 1
ATOM 1491 O O . LEU A 1 185 ? -31.033 8.728 41.806 1.00 69.88 185 LEU A O 1
ATOM 1495 N N . LEU A 1 186 ? -30.819 6.521 41.390 1.00 66.44 186 LEU A N 1
ATOM 1496 C CA . LEU A 1 186 ? -31.784 6.440 40.286 1.00 66.44 186 LEU A CA 1
ATOM 1497 C C . LEU A 1 186 ? -33.220 6.757 40.734 1.00 66.44 186 LEU A C 1
ATOM 1499 O O . LEU A 1 186 ? -33.894 7.530 40.065 1.00 66.44 186 LEU A O 1
ATOM 1503 N N . ARG A 1 187 ? -33.667 6.249 41.893 1.00 70.19 187 ARG A N 1
ATOM 1504 C CA . ARG A 1 187 ? -35.003 6.533 42.466 1.00 70.19 187 ARG A CA 1
ATOM 1505 C C . ARG A 1 187 ? -35.156 7.979 42.968 1.00 70.19 187 ARG A C 1
ATOM 1507 O O . ARG A 1 187 ? -36.259 8.412 43.264 1.00 70.19 187 ARG A O 1
ATOM 1514 N N . ARG A 1 188 ? -34.047 8.713 43.113 1.00 66.06 188 ARG A N 1
ATOM 1515 C CA . ARG A 1 188 ? -34.022 10.131 43.511 1.00 66.06 188 ARG A CA 1
ATOM 1516 C C . ARG A 1 188 ? -33.947 11.084 42.313 1.00 66.06 188 ARG A C 1
ATOM 1518 O O . ARG A 1 188 ? -34.134 12.283 42.489 1.00 66.06 188 ARG A O 1
ATOM 1525 N N . THR A 1 189 ? -33.614 10.572 41.125 1.00 58.88 189 THR A N 1
ATOM 1526 C CA . THR A 1 189 ? -33.520 11.347 39.873 1.00 58.88 189 THR A CA 1
ATOM 1527 C C . THR A 1 189 ? -34.660 11.075 38.889 1.00 58.88 189 THR A C 1
ATOM 1529 O O . THR A 1 189 ? -34.827 11.865 37.960 1.00 58.88 189 THR A O 1
ATOM 1532 N N . PHE A 1 190 ? -35.415 9.991 39.080 1.00 50.84 190 PHE A N 1
ATOM 1533 C CA . PHE A 1 190 ? -36.677 9.681 38.404 1.00 50.84 190 PHE A CA 1
ATOM 1534 C C . PHE A 1 190 ? -37.848 10.027 39.325 1.00 50.84 190 PHE A C 1
ATOM 1536 O O . PHE A 1 190 ? -38.848 10.576 38.817 1.00 50.84 190 PHE A O 1
#

Foldseek 3Di:
DVVVVVVCLVVVLVVVVPDDDDDDDDDDDDPPDDDDDDDDDPDPPPPDDDDDDFQPDDDPRDDWDFDADPVRDTPDTDDPPDDDDDDDDDDDDDDDDDDDDDPVCVVVVVVVVVVVVVVVVVVVVVVVVVNVVVVVVVVVVVCVVVCVVVVVSVVVVVVSVVVVVVVVVVVVVLCVDPPRPVNVVVVVVD

Radius of gyration: 33.39 Å; chains: 1; bounding box: 67×53×94 Å

Organism: NCBI:txid268475

InterPro domains:
  IPR009038 GOLD domain [PF01105] (107-177)
  IPR009038 GOLD domain [SM01190] (24-177)
  IPR015720 Transmembrane emp24 domain-containing protein [PTHR22811] (103-176)

pLDDT: mean 70.2, std 15.31, range [25.8, 90.0]

Sequence (190 aa):
MMYHLLFCILLFPLCHLVRAREEAFAIVIPSSRLQCYFVPVESANHSKLIFDYQVIYGGDLDVNVLVLNPSGSVLMQDVRKRLEGISESEETFGLSASESYSSLTVAAETLRERLIRLRKQLDASEHFQSSRRVYETRDRMLMESKLSRVNFWSFINLIAMITVAGLQIYMVKSLFEDHSRVGQLLRRTF

Secondary structure (DSSP, 8-state):
-HHHHHHHHHHHHHHTT----------PPPTT-----------TT-----------SSTTS---EEEE-TTS-EEEEE-----------------------TTHHHHHHHHHHHHHHHHHHHHHHHHHHHHHHHHHHHHHHHHHHHHHHHHHHHHHHHHHHHHHHHHHHHHHHHHH-TT-HHHHHHHHH-